Protein AF-A0A8X6L605-F1 (afdb_monomer_lite)

Structure (mmCIF, N/CA/C/O backbone):
data_AF-A0A8X6L605-F1
#
_entry.id   AF-A0A8X6L605-F1
#
loop_
_atom_site.group_PDB
_atom_site.id
_atom_site.type_symbol
_atom_site.label_atom_id
_atom_site.label_alt_id
_atom_site.label_comp_id
_atom_site.label_asym_id
_atom_site.label_entity_id
_atom_site.label_seq_id
_atom_site.pdbx_PDB_ins_code
_atom_site.Cartn_x
_atom_site.Cartn_y
_atom_site.Cartn_z
_atom_site.occupancy
_atom_site.B_iso_or_equiv
_atom_site.auth_seq_id
_atom_site.auth_comp_id
_atom_site.auth_asym_id
_atom_site.auth_atom_id
_atom_site.pdbx_PDB_model_num
ATOM 1 N N . MET A 1 1 ? -14.266 16.744 6.806 1.00 29.19 1 MET A N 1
ATOM 2 C CA . MET A 1 1 ? -15.415 15.967 6.290 1.00 29.19 1 MET A CA 1
ATOM 3 C C . MET A 1 1 ? -15.803 14.977 7.377 1.00 29.19 1 MET A C 1
ATOM 5 O O . MET A 1 1 ? -14.908 14.292 7.856 1.00 29.19 1 MET A O 1
ATOM 9 N N . ASN A 1 2 ? -17.052 14.974 7.851 1.00 24.81 2 ASN A N 1
ATOM 10 C CA . ASN A 1 2 ? -17.429 14.139 8.999 1.00 24.81 2 ASN A CA 1
ATOM 11 C C . ASN A 1 2 ? -17.416 12.647 8.628 1.00 24.81 2 ASN A C 1
ATOM 13 O O . ASN A 1 2 ? -17.764 12.264 7.510 1.00 24.81 2 ASN A O 1
ATOM 17 N N . PHE A 1 3 ? -16.976 11.822 9.579 1.00 38.88 3 PHE A N 1
ATOM 18 C CA . PHE A 1 3 ? -16.634 10.408 9.392 1.00 38.88 3 PHE A CA 1
ATOM 19 C C . PHE A 1 3 ? -17.825 9.559 8.914 1.00 38.88 3 PHE A C 1
ATOM 21 O O . PHE A 1 3 ? -17.676 8.723 8.027 1.00 38.88 3 PHE A O 1
ATOM 28 N N . GLU A 1 4 ? -19.032 9.846 9.407 1.00 29.34 4 GLU A N 1
ATOM 29 C CA . GLU A 1 4 ? -20.274 9.204 8.948 1.00 29.34 4 GLU A CA 1
ATOM 30 C C . GLU A 1 4 ? -20.638 9.559 7.500 1.00 29.34 4 GLU A C 1
ATOM 32 O O . GLU A 1 4 ? -21.175 8.730 6.767 1.00 29.34 4 GLU A O 1
ATOM 37 N N . THR A 1 5 ? -20.299 10.769 7.050 1.00 30.30 5 THR A N 1
ATOM 38 C CA . THR A 1 5 ? -20.547 11.214 5.675 1.00 30.30 5 THR A CA 1
ATOM 39 C C . THR A 1 5 ? -19.580 10.534 4.699 1.00 30.30 5 THR A C 1
ATOM 41 O O . THR A 1 5 ? -19.998 10.135 3.619 1.00 30.30 5 THR A O 1
ATOM 44 N N . PHE A 1 6 ? -18.317 10.303 5.086 1.00 40.66 6 PHE A N 1
ATOM 45 C CA . PHE A 1 6 ? -17.388 9.46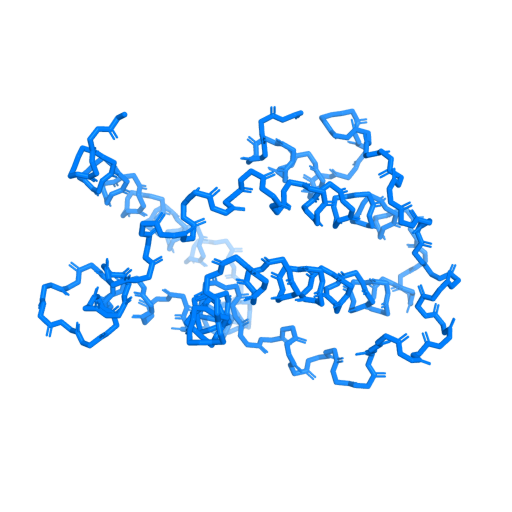7 4.306 1.00 40.66 6 PHE A CA 1
ATOM 46 C C . PHE A 1 6 ? -17.835 7.995 4.267 1.00 40.66 6 PHE A C 1
ATOM 48 O O . PHE A 1 6 ? -17.712 7.357 3.225 1.00 40.66 6 PHE A O 1
ATOM 55 N N . TYR A 1 7 ? -18.394 7.482 5.369 1.00 44.72 7 TYR A N 1
ATOM 56 C CA . TYR A 1 7 ? -18.869 6.103 5.524 1.00 44.72 7 TYR A CA 1
ATOM 57 C C . TYR A 1 7 ? -20.103 5.785 4.654 1.00 44.72 7 TYR A C 1
ATOM 59 O O . TYR A 1 7 ? -20.109 4.796 3.923 1.00 44.72 7 TYR A O 1
ATOM 67 N N . LEU A 1 8 ? -21.127 6.648 4.666 1.00 40.66 8 LEU A N 1
ATOM 68 C CA . LEU A 1 8 ? -22.349 6.466 3.866 1.00 40.66 8 LEU A CA 1
ATOM 69 C C . LEU A 1 8 ? -22.122 6.698 2.366 1.00 40.66 8 LEU A C 1
ATOM 71 O O . LEU A 1 8 ? -22.690 5.981 1.542 1.00 40.66 8 LEU A O 1
ATOM 75 N N . ILE A 1 9 ? -21.277 7.671 2.008 1.00 45.94 9 ILE A N 1
ATOM 76 C CA . ILE A 1 9 ? -20.942 7.956 0.608 1.00 45.94 9 ILE A CA 1
ATOM 77 C C . ILE A 1 9 ? -20.100 6.811 0.027 1.00 45.94 9 ILE A C 1
ATOM 79 O O . ILE A 1 9 ? -20.456 6.288 -1.026 1.00 45.94 9 ILE A O 1
ATOM 83 N N . ASN A 1 10 ? -19.048 6.351 0.720 1.00 56.06 10 ASN A N 1
ATOM 84 C CA . ASN A 1 10 ? -18.226 5.242 0.221 1.00 56.06 10 ASN A CA 1
ATOM 85 C C . ASN A 1 10 ? -19.003 3.935 0.093 1.00 56.06 10 ASN A C 1
ATOM 87 O O . ASN A 1 10 ? -18.809 3.230 -0.888 1.00 56.06 10 ASN A O 1
ATOM 91 N N . HIS A 1 11 ? -19.899 3.608 1.029 1.00 64.56 11 HIS A N 1
ATOM 92 C CA . HIS A 1 11 ? -20.609 2.328 0.989 1.00 64.56 11 HIS A CA 1
ATOM 93 C C . HIS A 1 11 ? -21.423 2.142 -0.300 1.00 64.56 11 HIS A C 1
ATOM 95 O O . HIS A 1 11 ? -21.372 1.084 -0.924 1.00 64.56 11 HIS A O 1
ATOM 101 N N . ARG A 1 12 ? -22.138 3.184 -0.745 1.00 69.31 12 ARG A N 1
ATOM 102 C CA . ARG A 1 12 ? -22.912 3.118 -1.989 1.00 69.31 12 ARG A CA 1
ATOM 103 C C . ARG A 1 12 ? -22.005 2.959 -3.214 1.00 69.31 12 ARG A C 1
ATOM 105 O O . ARG A 1 12 ? -22.256 2.075 -4.026 1.00 69.31 12 ARG A O 1
ATOM 112 N N . TYR A 1 13 ? -20.952 3.769 -3.326 1.00 74.50 13 TYR A N 1
ATOM 113 C CA . TYR A 1 13 ? -20.028 3.695 -4.463 1.00 74.50 13 TYR A CA 1
ATOM 114 C C . TYR A 1 13 ? -19.254 2.372 -4.512 1.00 74.50 13 TYR A C 1
ATOM 116 O O . TYR A 1 13 ? -19.072 1.819 -5.592 1.00 74.50 13 TYR A O 1
ATOM 124 N N . ILE A 1 14 ? -18.839 1.839 -3.359 1.00 71.44 14 ILE A N 1
ATOM 125 C CA . ILE A 1 14 ? -18.153 0.545 -3.267 1.00 71.44 14 ILE A CA 1
ATOM 126 C C . ILE A 1 14 ? -19.086 -0.583 -3.714 1.00 71.44 14 ILE A C 1
ATOM 128 O O . ILE A 1 14 ? -18.677 -1.400 -4.533 1.00 71.44 14 ILE A O 1
ATOM 132 N N . ASN A 1 15 ? -20.346 -0.590 -3.267 1.00 74.12 15 ASN A N 1
ATOM 133 C CA . ASN A 1 15 ? -21.319 -1.600 -3.692 1.00 74.12 15 ASN A CA 1
ATOM 134 C C . ASN A 1 15 ? -21.620 -1.523 -5.198 1.00 74.12 15 ASN A C 1
ATOM 136 O O . ASN A 1 15 ? -21.688 -2.552 -5.870 1.00 74.12 15 ASN A O 1
ATOM 140 N N . GLU A 1 16 ? -21.784 -0.316 -5.749 1.00 82.38 16 GLU A N 1
ATOM 141 C CA . GLU A 1 16 ? -21.986 -0.124 -7.192 1.00 82.38 16 GLU A CA 1
ATOM 142 C C . GLU A 1 16 ? -20.762 -0.608 -7.998 1.00 82.38 16 GLU A C 1
ATOM 144 O O . GLU A 1 16 ? -20.911 -1.320 -8.997 1.00 82.38 16 GLU A O 1
ATOM 149 N N . ALA A 1 17 ? -19.545 -0.290 -7.541 1.00 81.75 17 ALA A N 1
ATOM 150 C CA . ALA A 1 17 ? -18.303 -0.746 -8.162 1.00 81.75 17 ALA A CA 1
ATOM 151 C C . ALA A 1 17 ? -18.140 -2.274 -8.085 1.00 81.75 17 ALA A C 1
ATOM 153 O O . ALA A 1 17 ? -17.772 -2.904 -9.078 1.00 81.75 17 ALA A O 1
ATOM 154 N N . GLU A 1 18 ? -18.467 -2.880 -6.943 1.00 79.69 18 GLU A N 1
ATOM 155 C CA . GLU A 1 18 ? -18.421 -4.328 -6.738 1.00 79.69 18 GLU A CA 1
ATOM 156 C C . GLU A 1 18 ? -19.389 -5.055 -7.684 1.00 79.69 18 GLU A C 1
ATOM 158 O O . GLU A 1 18 ? -19.007 -6.022 -8.343 1.00 79.69 18 GLU A O 1
ATOM 163 N N . GLN A 1 19 ? -20.627 -4.568 -7.818 1.00 84.44 19 GLN A N 1
ATOM 164 C CA . GLN A 1 19 ? -21.607 -5.139 -8.748 1.00 84.44 19 GLN A CA 1
ATOM 165 C C . GLN A 1 19 ? -21.153 -5.023 -10.207 1.00 84.44 19 GLN A C 1
ATOM 167 O O . GLN A 1 19 ? -21.281 -5.977 -10.979 1.00 84.44 19 GLN A O 1
ATOM 172 N N . CYS A 1 20 ? -20.601 -3.869 -10.591 1.00 87.94 20 CYS A N 1
ATOM 173 C CA . CYS A 1 20 ? -20.036 -3.665 -11.922 1.00 87.94 20 CYS A CA 1
ATOM 174 C C . CYS A 1 20 ? -18.911 -4.671 -12.203 1.00 87.94 20 CYS A C 1
ATOM 176 O O . CYS A 1 20 ? -18.920 -5.357 -13.229 1.00 87.94 20 CYS A O 1
ATOM 178 N N . PHE A 1 21 ? -17.989 -4.818 -11.252 1.00 86.06 21 PHE A N 1
ATOM 179 C CA . PHE A 1 21 ? -16.873 -5.745 -11.358 1.00 86.06 21 PHE A CA 1
ATOM 180 C C . PHE A 1 21 ? -17.348 -7.202 -11.450 1.00 86.06 21 PHE A C 1
ATOM 182 O O . PHE A 1 21 ? -16.937 -7.914 -12.364 1.00 86.06 21 PHE A O 1
ATOM 189 N N . LYS A 1 22 ? -18.296 -7.631 -10.606 1.00 85.12 22 LYS A N 1
ATOM 190 C CA . LYS A 1 22 ? -18.908 -8.973 -10.682 1.00 85.12 22 LYS A CA 1
ATOM 191 C C . LYS A 1 22 ? -19.558 -9.243 -12.042 1.00 85.12 22 LYS A C 1
ATOM 193 O O . LYS A 1 22 ? -19.390 -10.318 -12.611 1.00 85.12 22 LYS A O 1
ATOM 198 N N . ASN A 1 23 ? -20.259 -8.266 -12.614 1.00 91.56 23 ASN A N 1
ATOM 199 C CA . ASN A 1 23 ? -20.855 -8.419 -13.944 1.00 91.56 23 ASN A CA 1
ATOM 200 C C . ASN A 1 23 ? -19.796 -8.561 -15.047 1.00 91.56 23 ASN A C 1
ATOM 202 O O . ASN A 1 23 ? -19.971 -9.356 -15.974 1.00 91.56 23 ASN A O 1
ATOM 206 N N . PHE A 1 24 ? -18.693 -7.814 -14.953 1.00 91.88 24 PHE A N 1
ATOM 207 C CA . PHE A 1 24 ? -17.573 -7.937 -15.883 1.00 91.88 24 PHE A CA 1
ATOM 208 C C . PHE A 1 24 ? -16.938 -9.332 -15.827 1.00 91.88 24 PHE A C 1
ATOM 210 O O . PHE A 1 24 ? -16.702 -9.936 -16.872 1.00 91.88 24 PHE A O 1
ATOM 217 N N . THR A 1 25 ? -16.700 -9.881 -14.635 1.00 92.06 25 THR A N 1
ATOM 218 C CA . THR A 1 25 ? -16.020 -11.180 -14.480 1.00 92.06 25 THR A CA 1
ATOM 219 C C . THR A 1 25 ? -16.857 -12.334 -15.033 1.00 92.06 25 THR A C 1
ATOM 221 O O . THR A 1 25 ? -16.324 -13.257 -15.654 1.00 92.06 25 THR A O 1
ATOM 224 N N . VAL A 1 26 ? -18.183 -12.262 -14.897 1.00 92.62 26 VAL A N 1
ATOM 225 C CA . VAL A 1 26 ? -19.110 -13.232 -15.499 1.00 92.62 26 VAL A CA 1
ATOM 226 C C . VAL A 1 26 ? -19.064 -13.176 -17.028 1.00 92.62 26 VAL A C 1
ATOM 228 O O . VAL A 1 26 ? -19.056 -14.222 -17.673 1.00 92.62 26 VAL A O 1
ATOM 231 N N . ARG A 1 27 ? -19.015 -11.973 -17.615 1.00 94.69 27 ARG A N 1
ATOM 232 C CA . ARG A 1 27 ? -19.089 -11.779 -19.074 1.00 94.69 27 ARG A CA 1
ATOM 233 C C . ARG A 1 27 ? -17.760 -11.984 -19.796 1.00 94.69 27 ARG A C 1
ATOM 235 O O . ARG A 1 27 ? -17.760 -12.464 -20.924 1.00 94.69 27 ARG A O 1
ATOM 242 N N . CYS A 1 28 ? -16.653 -11.586 -19.175 1.00 95.81 28 CYS A N 1
ATOM 243 C CA . CYS A 1 28 ? -15.390 -11.363 -19.880 1.00 95.81 28 CYS A CA 1
ATOM 244 C C . CYS A 1 28 ? -14.252 -12.296 -19.450 1.00 95.81 28 CYS A C 1
ATOM 246 O O . CYS A 1 28 ? -13.259 -12.383 -20.167 1.00 95.81 28 CYS A O 1
ATOM 248 N N . MET A 1 29 ? -14.352 -12.976 -18.302 1.00 95.56 29 MET A N 1
ATOM 249 C CA . MET A 1 29 ? -13.278 -13.848 -17.807 1.00 95.56 29 MET A CA 1
ATOM 250 C C . MET A 1 29 ? -13.519 -15.328 -18.120 1.00 95.56 29 MET A C 1
ATOM 252 O O . MET A 1 29 ? -14.655 -15.794 -18.229 1.00 95.56 29 MET A O 1
ATOM 256 N N . THR A 1 30 ? -12.434 -16.096 -18.217 1.00 96.19 30 THR A N 1
ATOM 257 C CA . THR A 1 30 ? -12.484 -17.566 -18.288 1.00 96.19 30 THR A CA 1
ATOM 258 C C . THR A 1 30 ? -12.757 -18.182 -16.906 1.00 96.19 30 THR A C 1
ATOM 260 O O . THR A 1 30 ? -12.590 -17.503 -15.889 1.00 96.19 30 THR A O 1
ATOM 263 N N . PRO A 1 31 ? -13.147 -19.472 -16.816 1.00 94.00 31 PRO A N 1
ATOM 264 C CA . PRO A 1 31 ? -13.315 -20.145 -15.526 1.00 94.00 31 PRO A CA 1
ATOM 265 C C . PRO A 1 31 ? -12.072 -20.061 -14.628 1.00 94.00 31 PRO A C 1
ATOM 267 O O . PRO A 1 31 ? -12.195 -19.675 -13.471 1.00 94.00 31 PRO A O 1
ATOM 270 N N . LEU A 1 32 ? -10.879 -20.309 -15.184 1.00 93.94 32 LEU A N 1
ATOM 271 C CA . LEU A 1 32 ? -9.616 -20.228 -14.443 1.00 93.94 32 LEU A CA 1
ATOM 272 C C . LEU A 1 32 ? -9.315 -18.803 -13.954 1.00 93.94 32 LEU A C 1
ATOM 274 O O . LEU A 1 32 ? -8.860 -18.611 -12.833 1.00 93.94 32 LEU A O 1
ATOM 278 N N . GLN A 1 33 ? -9.580 -17.787 -14.780 1.00 91.62 33 GLN A N 1
ATOM 279 C CA . GLN A 1 33 ? -9.396 -16.390 -14.377 1.00 91.62 33 GLN A CA 1
ATOM 280 C C . GLN A 1 33 ? -10.346 -15.994 -13.244 1.00 91.62 33 GLN A C 1
ATOM 282 O O . GLN A 1 33 ? -9.938 -15.259 -12.351 1.00 91.62 33 GLN A O 1
ATOM 287 N N . ARG A 1 34 ? -11.590 -16.493 -13.253 1.00 91.25 34 ARG A N 1
ATOM 288 C CA . ARG A 1 34 ? -12.543 -16.270 -12.156 1.00 91.25 34 ARG A CA 1
ATOM 289 C C . ARG A 1 34 ? -12.113 -16.958 -10.866 1.00 91.25 34 ARG A C 1
ATOM 291 O O . ARG A 1 34 ? -12.259 -16.363 -9.808 1.00 91.25 34 ARG A O 1
ATOM 298 N N . GLU A 1 35 ? -11.578 -18.171 -10.953 1.00 90.19 35 GLU A N 1
ATOM 299 C CA . GLU A 1 35 ? -11.047 -18.889 -9.792 1.00 90.19 35 GLU A CA 1
ATOM 300 C C . GLU A 1 35 ? -9.844 -18.155 -9.189 1.00 90.19 35 GLU A C 1
ATOM 302 O O . GLU A 1 35 ? -9.825 -17.875 -7.991 1.00 90.19 35 GLU A O 1
ATOM 307 N N . LEU A 1 36 ? -8.891 -17.741 -10.033 1.00 87.69 36 LEU A N 1
ATOM 308 C CA . LEU A 1 36 ? -7.755 -16.931 -9.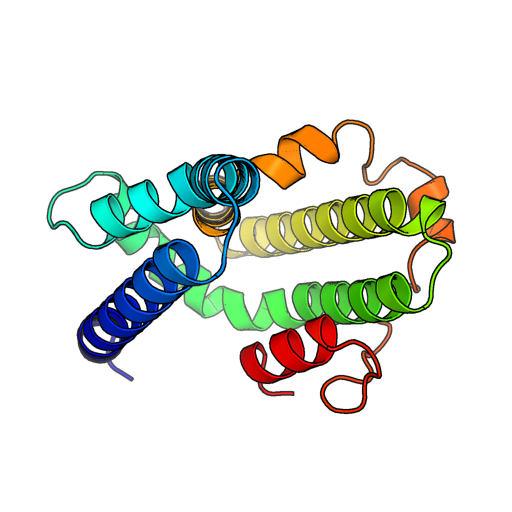599 1.00 87.69 36 LEU A CA 1
ATOM 309 C C . LEU A 1 36 ? -8.214 -15.607 -8.978 1.00 87.69 36 LEU A C 1
ATOM 311 O O . LEU A 1 36 ? -7.678 -15.196 -7.951 1.00 87.69 36 LEU A O 1
ATOM 315 N N . LEU A 1 37 ? -9.205 -14.949 -9.584 1.00 86.31 37 LEU A N 1
ATOM 316 C CA . LEU A 1 37 ? -9.765 -13.714 -9.053 1.00 86.31 37 LEU A CA 1
ATOM 317 C C . LEU A 1 37 ? -10.416 -13.926 -7.681 1.00 86.31 37 LEU A C 1
ATOM 319 O O . LEU A 1 37 ? -10.145 -13.148 -6.774 1.00 86.31 37 LEU A O 1
ATOM 323 N N . GLY A 1 38 ? -11.229 -14.973 -7.522 1.00 84.75 38 GLY A N 1
ATOM 324 C CA . GLY A 1 38 ? -11.863 -15.306 -6.245 1.00 84.75 38 GLY A CA 1
ATOM 325 C C . GLY A 1 38 ? -10.835 -15.579 -5.149 1.00 84.75 38 GLY A C 1
ATOM 326 O O . GLY A 1 38 ? -10.964 -15.073 -4.040 1.00 84.75 38 GLY A O 1
ATOM 327 N N . PHE A 1 39 ? -9.754 -16.292 -5.479 1.00 83.81 39 PHE A N 1
ATOM 328 C CA . PHE A 1 39 ? -8.650 -16.517 -4.546 1.00 83.81 39 PHE A CA 1
ATOM 329 C C . PHE A 1 39 ? -7.985 -15.207 -4.095 1.00 83.81 39 PHE A C 1
ATOM 331 O O . PHE A 1 39 ? -7.672 -15.039 -2.916 1.00 83.81 39 PHE A O 1
ATOM 338 N N . VAL A 1 40 ? -7.765 -14.254 -5.010 1.00 81.69 40 VAL A N 1
ATOM 339 C CA . VAL A 1 40 ? -7.157 -12.972 -4.622 1.00 81.69 40 VAL A CA 1
ATOM 340 C C . VAL A 1 40 ? -8.141 -12.038 -3.909 1.00 81.69 40 VAL A C 1
ATOM 342 O O . VAL A 1 40 ? -7.683 -11.254 -3.081 1.00 81.69 40 VAL A O 1
ATOM 345 N N . SER A 1 41 ? -9.453 -12.127 -4.167 1.00 80.81 41 SER A N 1
ATOM 346 C CA . SER A 1 41 ? -10.473 -11.241 -3.578 1.00 80.81 41 SER A CA 1
ATOM 347 C C . SER A 1 41 ? -11.088 -11.740 -2.270 1.00 80.81 41 SER A C 1
ATOM 349 O O . SER A 1 41 ? -11.681 -10.930 -1.560 1.00 80.81 41 SER A O 1
ATOM 351 N N . GLU A 1 42 ? -10.928 -13.018 -1.905 1.00 82.25 42 GLU A N 1
ATOM 352 C CA . GLU A 1 42 ? -11.565 -13.624 -0.720 1.00 82.25 42 GLU A CA 1
ATOM 353 C C . GLU A 1 42 ? -11.334 -12.802 0.561 1.00 82.25 42 GLU A C 1
ATOM 355 O O . GLU A 1 42 ? -12.264 -12.509 1.319 1.00 82.25 42 GLU A O 1
ATOM 360 N N . GLY A 1 43 ? -10.088 -12.374 0.786 1.00 79.19 43 GLY A N 1
ATOM 361 C CA . GLY A 1 43 ? -9.734 -11.537 1.932 1.00 79.19 43 GLY A CA 1
ATOM 362 C C . GLY A 1 43 ? -10.428 -10.173 1.909 1.00 79.19 43 GLY A C 1
ATOM 363 O O . GLY A 1 43 ? -10.892 -9.704 2.951 1.00 79.19 43 GLY A O 1
ATOM 364 N N . SER A 1 44 ? -10.537 -9.560 0.729 1.00 77.69 44 SER A N 1
ATOM 365 C CA . SER A 1 44 ? -11.119 -8.227 0.542 1.00 77.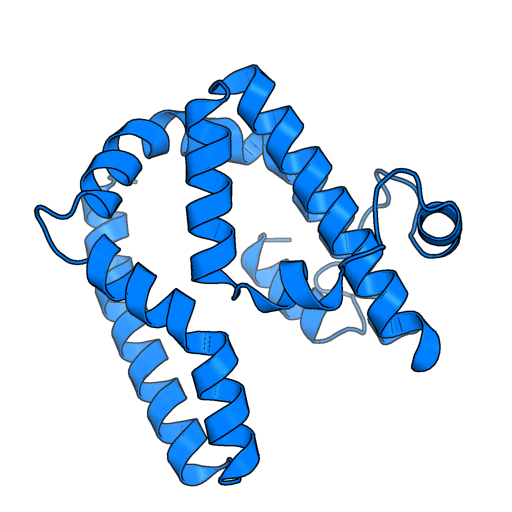69 44 SER A CA 1
ATOM 366 C C . SER A 1 44 ? -12.625 -8.257 0.762 1.00 77.69 44 SER A C 1
ATOM 368 O O . SER A 1 44 ? -13.165 -7.380 1.433 1.00 77.69 44 SER A O 1
ATOM 370 N N . GLU A 1 45 ? -13.297 -9.293 0.261 1.00 79.06 45 GLU A N 1
ATOM 371 C CA . GLU A 1 45 ? -14.733 -9.506 0.452 1.00 79.06 45 GLU A CA 1
ATOM 372 C C . GLU A 1 45 ? -15.068 -9.728 1.929 1.00 79.06 45 GLU A C 1
ATOM 374 O O . GLU A 1 45 ? -15.983 -9.098 2.469 1.00 79.06 45 GLU A O 1
ATOM 379 N N . LYS A 1 46 ? -14.284 -10.565 2.621 1.00 81.19 46 LYS A N 1
ATOM 380 C CA . LYS A 1 46 ? -14.444 -10.779 4.062 1.00 81.19 46 LYS A CA 1
ATOM 381 C C . LYS A 1 46 ? -14.220 -9.491 4.855 1.00 81.19 46 LYS A C 1
ATOM 383 O O . LYS A 1 46 ? -15.020 -9.175 5.736 1.00 81.19 46 LYS A O 1
ATOM 388 N N . LEU A 1 47 ? -13.171 -8.733 4.524 1.00 78.69 47 LEU A N 1
ATOM 389 C CA . LEU A 1 47 ? -12.885 -7.452 5.167 1.00 78.69 47 LEU A CA 1
ATOM 390 C C . LEU A 1 47 ? -14.032 -6.470 4.994 1.00 78.69 47 LEU A C 1
ATOM 392 O O . LEU A 1 47 ? -14.467 -5.893 5.984 1.00 78.69 47 LEU A O 1
ATOM 396 N N . LEU A 1 48 ? -14.508 -6.277 3.762 1.00 74.94 48 LEU A N 1
ATOM 397 C CA . LEU A 1 48 ? -15.608 -5.362 3.468 1.00 74.94 48 LEU A CA 1
ATOM 398 C C . LEU A 1 48 ? -16.856 -5.742 4.266 1.00 74.94 48 LEU A C 1
ATOM 400 O O . LEU A 1 48 ? -17.437 -4.881 4.923 1.00 74.94 48 LEU A O 1
ATOM 404 N N . ASN A 1 49 ? -17.218 -7.025 4.292 1.00 81.12 49 ASN A N 1
ATOM 405 C CA . ASN A 1 49 ? -18.369 -7.499 5.057 1.00 81.12 49 ASN A CA 1
ATOM 406 C C . ASN A 1 49 ? -18.223 -7.240 6.562 1.00 81.12 49 ASN A C 1
ATOM 408 O O . ASN A 1 49 ? -19.118 -6.658 7.179 1.00 81.12 49 ASN A O 1
ATOM 412 N N . GLU A 1 50 ? -17.101 -7.631 7.168 1.00 83.00 50 GLU A N 1
ATOM 413 C CA . GLU A 1 50 ? -16.878 -7.442 8.606 1.00 83.00 50 GLU A CA 1
ATOM 414 C C . GLU A 1 50 ? -16.766 -5.961 8.979 1.00 83.00 50 GLU A C 1
ATOM 416 O O . GLU A 1 50 ? -17.286 -5.540 10.010 1.00 83.00 50 GLU A O 1
ATOM 421 N N . TYR A 1 51 ? -16.130 -5.154 8.133 1.00 77.12 51 TYR A N 1
ATOM 422 C CA . TYR A 1 51 ? -15.970 -3.717 8.325 1.00 77.12 51 TYR A CA 1
ATOM 423 C C . TYR A 1 51 ? -17.317 -2.985 8.278 1.00 77.12 51 TYR A C 1
ATOM 425 O O . TYR A 1 51 ? -17.601 -2.128 9.126 1.00 77.12 51 TYR A O 1
ATOM 433 N N . CYS A 1 52 ? -18.154 -3.342 7.298 1.00 74.94 52 CYS A N 1
ATOM 434 C CA . CYS A 1 52 ? -19.454 -2.722 7.061 1.00 74.94 52 CYS A CA 1
ATOM 435 C C . CYS A 1 52 ? -20.529 -3.172 8.061 1.00 74.94 52 CYS A C 1
ATOM 437 O O . CYS A 1 52 ? -21.499 -2.441 8.273 1.00 74.94 52 CYS A O 1
ATOM 439 N N . THR A 1 53 ? -20.352 -4.333 8.701 1.00 81.75 53 THR A N 1
ATOM 440 C CA . THR A 1 53 ? -21.311 -4.893 9.662 1.00 81.75 53 THR A CA 1
ATOM 441 C C . THR A 1 53 ? -21.116 -4.288 11.062 1.00 81.75 53 THR A C 1
ATOM 443 O O . THR A 1 53 ? -20.031 -4.395 11.641 1.00 81.75 53 THR A O 1
ATOM 446 N N . PRO A 1 54 ? -22.143 -3.650 11.659 1.00 83.81 54 PRO A N 1
ATOM 447 C CA . PRO A 1 54 ? -22.070 -3.169 13.037 1.00 83.81 54 PRO A CA 1
ATOM 448 C C . PRO A 1 54 ? -21.824 -4.305 14.041 1.00 83.81 54 PRO A C 1
ATOM 450 O O . PRO A 1 54 ? -22.402 -5.379 13.920 1.00 83.81 54 PRO A O 1
ATOM 453 N N . GLY A 1 55 ? -21.005 -4.046 15.066 1.00 85.69 55 GLY A N 1
ATOM 454 C CA . GLY A 1 55 ? -20.782 -4.980 16.179 1.00 85.69 55 GLY A CA 1
ATOM 455 C C . GLY A 1 55 ? -19.689 -6.034 15.968 1.00 85.69 55 GLY A C 1
ATOM 456 O O . GLY A 1 55 ? -19.471 -6.839 16.865 1.00 85.69 55 GLY A O 1
ATOM 457 N N . THR A 1 56 ? -18.980 -6.032 14.837 1.00 88.56 56 THR A N 1
ATOM 458 C CA . THR A 1 56 ? -17.835 -6.932 14.627 1.00 88.56 56 THR A CA 1
ATOM 459 C C . THR A 1 56 ? -16.581 -6.450 15.365 1.00 88.56 56 THR A C 1
ATOM 461 O O . THR A 1 56 ? -16.340 -5.245 15.504 1.00 88.56 56 THR A O 1
ATOM 464 N N . ASP A 1 57 ? -15.725 -7.391 15.774 1.00 89.12 57 ASP A N 1
ATOM 465 C CA . ASP A 1 57 ? -14.426 -7.085 16.394 1.00 89.12 57 ASP A CA 1
ATOM 466 C C . ASP A 1 57 ? -13.512 -6.290 15.456 1.00 89.12 57 ASP A C 1
ATOM 468 O O . ASP A 1 57 ? -12.781 -5.393 15.888 1.00 89.12 57 ASP A O 1
ATOM 472 N N . LEU A 1 58 ? -13.570 -6.585 14.152 1.00 85.00 58 LEU A N 1
ATOM 473 C CA . LEU A 1 58 ? -12.825 -5.852 13.133 1.00 85.00 58 LEU A CA 1
ATOM 474 C C . LEU A 1 58 ? -13.249 -4.378 13.106 1.00 85.00 58 LEU A C 1
ATOM 476 O O . LEU A 1 58 ? -12.391 -3.493 13.130 1.00 85.00 58 LEU A O 1
ATOM 480 N N . ARG A 1 59 ? -14.558 -4.098 13.103 1.00 83.94 59 ARG A N 1
ATOM 481 C CA . ARG A 1 59 ? -15.082 -2.729 13.135 1.00 83.94 59 ARG A CA 1
ATOM 482 C C . ARG A 1 59 ? -14.700 -2.014 14.428 1.00 83.94 59 ARG A C 1
ATOM 484 O O . ARG A 1 59 ? -14.311 -0.848 14.382 1.00 83.94 59 ARG A O 1
ATOM 491 N N . ALA A 1 60 ? -14.783 -2.691 15.571 1.00 88.38 60 ALA A N 1
ATOM 492 C CA . ALA A 1 60 ? -14.394 -2.115 16.856 1.00 88.38 60 ALA A CA 1
ATOM 493 C C . ALA A 1 60 ? -12.900 -1.739 16.884 1.00 88.38 60 ALA A C 1
ATOM 495 O O . ALA A 1 60 ? -12.548 -0.611 17.240 1.00 88.38 60 ALA A O 1
ATOM 496 N N . ASN A 1 61 ? -12.022 -2.639 16.430 1.00 86.31 61 ASN A N 1
ATOM 497 C CA . ASN A 1 61 ? -10.589 -2.363 16.307 1.00 86.31 61 ASN A CA 1
ATOM 498 C C . ASN A 1 61 ? -10.293 -1.259 15.286 1.00 86.31 61 ASN A C 1
ATOM 500 O O . ASN A 1 61 ? -9.434 -0.411 15.536 1.00 86.31 61 ASN A O 1
ATOM 504 N N . TYR A 1 62 ? -11.041 -1.208 14.182 1.00 83.69 62 TYR A N 1
ATOM 505 C CA . TYR A 1 62 ? -10.951 -0.107 13.231 1.00 83.69 62 TYR A CA 1
ATOM 506 C C . TYR A 1 62 ? -11.239 1.235 13.887 1.00 83.69 62 TYR A C 1
ATOM 508 O O . TYR A 1 62 ? -10.395 2.124 13.835 1.00 83.69 62 TYR A O 1
ATOM 516 N N . LEU A 1 63 ? -12.389 1.378 14.548 1.00 86.69 63 LEU A N 1
ATOM 517 C CA . LEU A 1 63 ? -12.777 2.633 15.195 1.00 86.69 63 LEU A CA 1
ATOM 518 C C . LEU A 1 63 ? -11.771 3.062 16.273 1.00 86.69 63 LEU A C 1
ATOM 520 O O . LEU A 1 63 ? -11.523 4.254 16.437 1.00 86.69 63 LEU A O 1
ATOM 524 N N . LYS A 1 64 ? -11.143 2.100 16.956 1.00 90.00 64 LYS A N 1
ATOM 525 C CA . LYS A 1 64 ? -10.086 2.353 17.941 1.00 90.00 64 LYS A CA 1
ATOM 526 C C . LYS A 1 64 ? -8.813 2.940 17.320 1.00 90.00 64 LYS A C 1
ATOM 528 O O . LYS A 1 64 ? -8.225 3.851 17.898 1.00 90.00 64 LYS A O 1
ATOM 533 N N . HIS A 1 65 ? -8.361 2.419 16.180 1.00 88.75 65 HIS A N 1
ATOM 534 C CA . HIS A 1 65 ? -7.075 2.802 15.578 1.00 88.75 65 HIS A CA 1
ATOM 535 C C . HIS A 1 65 ? -7.189 3.879 14.488 1.00 88.75 65 HIS A C 1
ATOM 537 O O . HIS A 1 65 ? -6.212 4.586 14.228 1.00 88.75 65 HIS A O 1
ATOM 543 N N . ALA A 1 66 ? -8.368 4.039 13.882 1.00 84.94 66 ALA A N 1
ATOM 544 C CA . ALA A 1 66 ? -8.612 4.959 12.775 1.00 84.94 66 ALA A CA 1
ATOM 545 C C . ALA A 1 66 ? -8.222 6.418 13.069 1.00 84.94 66 ALA A C 1
ATOM 547 O O . ALA A 1 66 ? -7.597 7.009 12.191 1.00 84.94 66 ALA A O 1
ATOM 548 N N . PRO A 1 67 ? -8.494 7.014 14.252 1.00 87.88 67 PRO A N 1
ATOM 549 C CA . PRO A 1 67 ? -8.116 8.404 14.512 1.00 87.88 67 PRO A CA 1
ATOM 550 C C . PRO A 1 67 ? -6.611 8.649 14.338 1.00 87.88 67 PRO A C 1
ATOM 552 O O . PRO A 1 67 ? -6.210 9.511 13.562 1.00 87.88 67 PRO A O 1
ATOM 555 N N . CYS A 1 68 ? -5.767 7.823 14.967 1.00 89.50 68 CYS A N 1
ATOM 556 C CA . CYS A 1 68 ? -4.316 7.980 14.855 1.00 89.50 68 CYS A CA 1
ATOM 557 C C . CYS A 1 68 ? -3.799 7.644 13.452 1.00 89.50 68 CYS A C 1
ATOM 559 O O . CYS A 1 68 ? -2.934 8.346 12.932 1.00 89.50 68 CYS A O 1
ATOM 561 N N . LEU A 1 69 ? -4.322 6.583 12.827 1.00 84.88 69 LEU A N 1
ATOM 562 C CA . LEU A 1 69 ? -3.905 6.181 11.481 1.00 84.88 69 LEU A CA 1
ATOM 563 C C . LEU A 1 69 ? -4.260 7.242 10.431 1.00 84.88 69 LEU A C 1
ATOM 565 O O . LEU A 1 69 ? -3.442 7.517 9.556 1.00 84.88 69 LEU A O 1
ATOM 569 N N . ASN A 1 70 ? -5.422 7.888 10.553 1.00 83.56 70 ASN A N 1
ATOM 570 C CA . ASN A 1 70 ? -5.810 9.003 9.689 1.00 83.56 70 ASN A CA 1
ATOM 571 C C . ASN A 1 70 ? -4.868 10.197 9.868 1.00 83.56 70 ASN A C 1
ATOM 573 O O . ASN A 1 70 ? -4.410 10.769 8.881 1.00 83.56 70 ASN A O 1
ATOM 577 N N . ASP A 1 71 ? -4.492 10.521 11.105 1.00 82.44 71 ASP A N 1
ATOM 578 C CA . ASP A 1 71 ? -3.507 11.572 11.367 1.00 82.44 71 ASP A CA 1
ATOM 579 C C . ASP A 1 71 ? -2.106 11.187 10.870 1.00 82.44 71 ASP A C 1
ATOM 581 O O . ASP A 1 71 ? -1.292 12.047 10.525 1.00 82.44 71 ASP A O 1
ATOM 585 N N . ALA A 1 72 ? -1.767 9.896 10.873 1.00 81.25 72 ALA A N 1
ATOM 586 C CA . ALA A 1 72 ? -0.504 9.364 10.366 1.00 81.25 72 ALA A CA 1
ATOM 587 C C . ALA A 1 72 ? -0.461 9.269 8.835 1.00 81.25 72 ALA A C 1
ATOM 589 O O . ALA A 1 72 ? 0.624 9.107 8.280 1.00 81.25 72 ALA A O 1
ATOM 590 N N . HIS A 1 73 ? -1.598 9.401 8.148 1.00 74.81 73 HIS A N 1
ATOM 591 C CA . HIS A 1 73 ? -1.697 9.229 6.700 1.00 74.81 73 HIS A CA 1
ATOM 592 C C . HIS A 1 73 ? -0.755 10.167 5.933 1.00 74.81 73 HIS A C 1
ATOM 594 O O . HIS A 1 73 ? -0.063 9.741 5.010 1.00 74.81 73 HIS A O 1
ATOM 600 N N . SER A 1 74 ? -0.642 11.429 6.360 1.00 76.44 74 SER A N 1
ATOM 601 C CA . SER A 1 74 ? 0.290 12.391 5.755 1.00 76.44 74 SER A CA 1
ATOM 602 C C . SER A 1 74 ? 1.758 11.967 5.881 1.00 76.44 74 SER A C 1
ATOM 604 O O . SER A 1 74 ? 2.545 12.252 4.984 1.00 76.44 74 SER A O 1
ATOM 606 N N . LEU A 1 75 ? 2.119 11.232 6.938 1.00 75.25 75 LEU A N 1
ATOM 607 C CA . LEU A 1 75 ? 3.474 10.715 7.156 1.00 75.25 75 LEU A CA 1
ATOM 608 C C . LEU A 1 75 ? 3.781 9.479 6.305 1.00 75.25 75 LEU A C 1
ATOM 610 O O . LEU A 1 75 ? 4.942 9.133 6.114 1.00 75.25 75 LEU A O 1
ATOM 614 N N . GLN A 1 76 ? 2.755 8.800 5.792 1.00 81.94 76 GLN A N 1
ATOM 615 C CA . GLN A 1 76 ? 2.932 7.677 4.872 1.00 81.94 76 GLN A CA 1
ATOM 616 C C . GLN A 1 76 ? 3.094 8.126 3.417 1.00 81.94 76 GLN A C 1
ATOM 618 O O . GLN A 1 76 ? 3.403 7.295 2.561 1.00 81.94 76 GLN A O 1
ATOM 623 N N . LYS A 1 77 ? 2.917 9.423 3.122 1.00 85.50 77 LYS A N 1
ATOM 624 C CA . LYS A 1 77 ? 3.027 9.966 1.763 1.00 85.50 77 LYS A CA 1
ATOM 625 C C . LYS A 1 77 ? 4.375 9.635 1.123 1.00 85.50 77 LYS A C 1
ATOM 627 O O . LYS A 1 77 ? 4.404 9.242 -0.041 1.00 85.50 77 LYS A O 1
ATOM 632 N N . ASP A 1 78 ? 5.461 9.710 1.886 1.00 87.88 78 ASP A N 1
ATOM 633 C CA . ASP A 1 78 ? 6.800 9.384 1.387 1.00 87.88 78 ASP A CA 1
ATOM 634 C C . ASP A 1 78 ? 6.923 7.891 1.050 1.00 87.88 78 ASP A C 1
ATOM 636 O O . ASP A 1 78 ? 7.463 7.537 0.005 1.00 87.88 78 ASP A O 1
ATOM 640 N N . CYS A 1 79 ? 6.331 7.012 1.868 1.00 90.19 79 CYS A N 1
ATOM 641 C CA . CYS A 1 79 ? 6.285 5.574 1.594 1.00 90.19 79 CYS A CA 1
ATOM 642 C C . CYS A 1 79 ? 5.505 5.259 0.306 1.00 90.19 79 CYS A C 1
ATOM 644 O O . CYS A 1 79 ? 5.906 4.393 -0.468 1.00 90.19 79 CYS A O 1
ATOM 646 N N . LEU A 1 80 ? 4.382 5.947 0.077 1.00 88.31 80 LEU A N 1
ATOM 647 C CA . LEU A 1 80 ? 3.549 5.765 -1.117 1.00 88.31 80 LEU A CA 1
ATOM 648 C C . LEU A 1 80 ? 4.209 6.341 -2.374 1.00 88.31 80 LEU A C 1
ATOM 650 O O . LEU A 1 80 ? 4.148 5.719 -3.431 1.00 88.31 80 LEU A O 1
ATOM 654 N N . THR A 1 81 ? 4.879 7.486 -2.246 1.00 89.25 81 THR A N 1
ATOM 655 C CA . THR A 1 81 ? 5.673 8.108 -3.320 1.00 89.25 81 THR A CA 1
ATOM 656 C C . THR A 1 81 ? 6.790 7.168 -3.767 1.00 89.25 81 THR A C 1
ATOM 658 O O . THR A 1 81 ? 6.973 6.915 -4.956 1.00 89.25 81 THR A O 1
ATOM 661 N N . ASP A 1 82 ? 7.493 6.581 -2.803 1.00 89.88 82 ASP A N 1
ATOM 662 C CA . ASP A 1 82 ? 8.572 5.636 -3.054 1.00 89.88 82 ASP A CA 1
ATOM 663 C C . ASP A 1 82 ? 8.079 4.313 -3.677 1.00 89.88 82 ASP A C 1
ATOM 665 O O . ASP A 1 82 ? 8.728 3.757 -4.570 1.00 89.88 82 ASP A O 1
ATOM 669 N N . LEU A 1 83 ? 6.899 3.835 -3.264 1.00 89.25 83 LEU A N 1
ATOM 670 C CA . LEU A 1 83 ? 6.230 2.695 -3.895 1.00 89.25 83 LEU A CA 1
ATOM 671 C C . LEU A 1 83 ? 5.833 3.006 -5.345 1.00 89.25 83 LEU A C 1
ATOM 673 O O . LEU A 1 83 ? 6.026 2.172 -6.229 1.00 89.25 83 LEU A O 1
ATOM 677 N N . GLN A 1 84 ? 5.301 4.200 -5.604 1.00 88.75 84 GLN A N 1
ATOM 678 C CA . GLN A 1 84 ? 4.923 4.634 -6.947 1.00 88.75 84 GLN A CA 1
ATOM 679 C C . GLN A 1 84 ? 6.144 4.683 -7.873 1.00 88.75 84 GLN A C 1
ATOM 681 O O . GLN A 1 84 ? 6.105 4.102 -8.957 1.00 88.75 84 GLN A O 1
ATOM 686 N N . ALA A 1 85 ? 7.255 5.273 -7.420 1.00 90.06 85 ALA A N 1
ATOM 687 C CA . ALA A 1 85 ? 8.504 5.302 -8.180 1.00 90.06 85 ALA A CA 1
ATOM 688 C C . ALA A 1 85 ? 9.023 3.886 -8.491 1.00 90.06 85 ALA A C 1
ATOM 690 O O . ALA A 1 85 ? 9.450 3.609 -9.613 1.00 90.06 85 ALA A O 1
ATOM 691 N N . ALA A 1 86 ? 8.932 2.955 -7.533 1.00 88.25 86 ALA A N 1
ATOM 692 C CA . ALA A 1 86 ? 9.250 1.552 -7.785 1.00 88.25 86 ALA A CA 1
ATOM 693 C C . ALA A 1 86 ? 8.345 0.949 -8.875 1.00 88.25 86 ALA A C 1
ATOM 695 O O . ALA A 1 86 ? 8.850 0.334 -9.816 1.00 88.25 86 ALA A O 1
ATOM 696 N N . MET A 1 87 ? 7.027 1.164 -8.806 1.00 86.81 87 MET A N 1
ATOM 697 C CA . MET A 1 87 ? 6.066 0.608 -9.770 1.00 86.81 87 MET A CA 1
ATOM 698 C C . MET A 1 87 ? 6.272 1.093 -11.207 1.00 86.81 87 MET A C 1
ATOM 700 O O . MET A 1 87 ? 6.063 0.321 -12.145 1.00 86.81 87 MET A O 1
ATOM 704 N N . GLU A 1 88 ? 6.719 2.332 -11.403 1.00 89.06 88 GLU A N 1
ATOM 705 C CA . GLU A 1 88 ? 7.018 2.875 -12.735 1.00 89.06 88 GLU A CA 1
ATOM 706 C C . GLU A 1 88 ? 8.147 2.124 -13.439 1.00 89.06 88 GLU A C 1
ATOM 708 O O . GLU A 1 88 ? 8.118 1.942 -14.657 1.00 89.06 88 GLU A O 1
ATOM 713 N N . THR A 1 89 ? 9.115 1.627 -12.671 1.00 85.62 89 THR A N 1
ATOM 714 C CA . THR A 1 89 ? 10.227 0.850 -13.229 1.00 85.62 89 THR A CA 1
ATOM 715 C C . THR A 1 89 ? 9.850 -0.593 -13.544 1.00 85.62 89 THR A C 1
ATOM 717 O O . THR A 1 89 ? 10.455 -1.204 -14.422 1.00 85.62 89 THR A O 1
ATOM 720 N N . ILE A 1 90 ? 8.816 -1.148 -12.901 1.00 86.44 90 ILE A N 1
ATOM 721 C CA . ILE A 1 90 ? 8.386 -2.537 -13.135 1.00 86.44 90 ILE A CA 1
ATOM 722 C C . ILE A 1 90 ? 7.882 -2.712 -14.571 1.00 86.44 90 ILE A C 1
ATOM 724 O O . ILE A 1 90 ? 8.205 -3.702 -15.229 1.00 86.44 90 ILE A O 1
ATOM 728 N N . SER A 1 91 ? 7.105 -1.754 -15.084 1.00 78.50 91 SER A N 1
ATOM 729 C CA . SER A 1 91 ? 6.519 -1.847 -16.428 1.00 78.50 91 SER A CA 1
ATOM 730 C C . SER A 1 91 ? 7.555 -1.820 -17.548 1.00 78.50 91 SER A C 1
ATOM 732 O O . SER A 1 91 ? 7.370 -2.505 -18.553 1.00 78.50 91 SER A O 1
ATOM 734 N N . SER A 1 92 ? 8.642 -1.066 -17.374 1.00 81.50 92 SER A N 1
ATOM 735 C CA . SER A 1 92 ? 9.720 -0.929 -18.362 1.00 81.50 92 SER A CA 1
ATOM 736 C C . SER A 1 92 ? 10.831 -1.972 -18.205 1.00 81.50 92 SER A C 1
ATOM 738 O O . SER A 1 92 ? 11.730 -2.033 -19.039 1.00 81.50 92 SER A O 1
ATOM 740 N N . SER A 1 93 ? 10.763 -2.818 -17.174 1.00 85.38 93 SER A N 1
ATOM 741 C CA . SER A 1 93 ? 11.780 -3.833 -16.894 1.00 85.38 93 SER A CA 1
ATOM 742 C C . SER A 1 93 ? 11.516 -5.171 -17.578 1.00 85.38 93 SER A C 1
ATOM 744 O O . SER A 1 93 ? 10.366 -5.533 -17.874 1.00 85.38 93 SER A O 1
ATOM 746 N N . ASP A 1 94 ? 12.601 -5.935 -17.754 1.00 89.25 94 ASP A N 1
ATOM 747 C CA . ASP A 1 94 ? 12.574 -7.316 -18.241 1.00 89.25 94 ASP A CA 1
ATOM 748 C C . ASP A 1 94 ? 11.560 -8.145 -17.454 1.00 89.25 94 ASP A C 1
ATOM 750 O O . ASP A 1 94 ? 11.524 -8.093 -16.223 1.00 89.25 94 ASP A O 1
ATOM 754 N N . PHE A 1 95 ? 10.776 -8.969 -18.152 1.00 87.62 95 PHE A N 1
ATOM 755 C CA . PHE A 1 95 ? 9.702 -9.760 -17.546 1.00 87.62 95 PHE A CA 1
ATOM 756 C C . PHE A 1 95 ? 10.166 -10.571 -16.323 1.00 87.62 95 P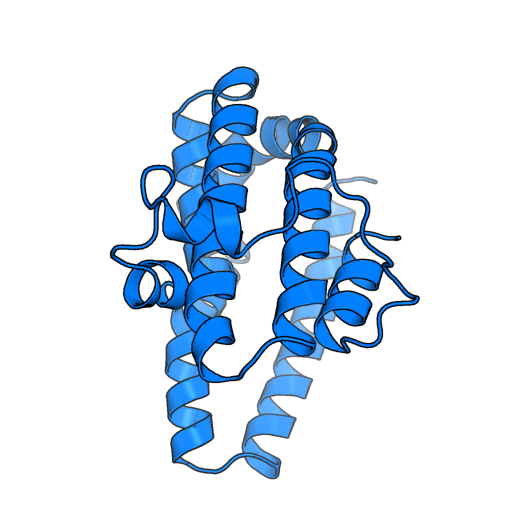HE A C 1
ATOM 758 O O . PHE A 1 95 ? 9.495 -10.576 -15.294 1.00 87.62 95 PHE A O 1
ATOM 765 N N . GLN A 1 96 ? 11.357 -11.173 -16.401 1.00 88.00 96 GLN A N 1
ATOM 766 C CA . GLN A 1 96 ? 11.948 -11.977 -15.323 1.00 88.00 96 GLN A CA 1
ATOM 767 C C . GLN A 1 96 ? 12.281 -11.166 -14.060 1.00 88.00 96 GLN A C 1
ATOM 769 O O . GLN A 1 96 ? 12.333 -11.716 -12.964 1.00 88.00 96 GLN A O 1
ATOM 774 N N . LYS A 1 97 ? 12.481 -9.850 -14.193 1.00 87.25 97 LYS A N 1
ATOM 775 C CA . LYS A 1 97 ? 12.784 -8.948 -13.075 1.00 87.25 97 LYS A CA 1
ATOM 776 C C . LYS A 1 97 ? 11.527 -8.372 -12.430 1.00 87.25 97 LYS A C 1
ATOM 778 O O . LYS A 1 97 ? 11.604 -7.886 -11.307 1.00 87.25 97 LYS A O 1
ATOM 783 N N . ARG A 1 98 ? 10.363 -8.458 -13.085 1.00 89.12 98 ARG A N 1
ATOM 784 C CA . ARG A 1 98 ? 9.128 -7.806 -12.618 1.00 89.12 98 ARG A CA 1
ATOM 785 C C . ARG A 1 98 ? 8.643 -8.327 -11.269 1.00 89.12 98 ARG A C 1
ATOM 787 O O . ARG A 1 98 ? 8.311 -7.515 -10.415 1.00 89.12 98 ARG A O 1
ATOM 794 N N . ILE A 1 99 ? 8.630 -9.647 -11.063 1.00 88.62 99 ILE A N 1
ATOM 795 C CA . ILE A 1 99 ? 8.246 -10.247 -9.771 1.00 88.62 99 ILE A CA 1
ATOM 796 C C . ILE A 1 99 ? 9.251 -9.865 -8.668 1.00 88.62 99 ILE A C 1
ATOM 798 O O . ILE A 1 99 ? 8.810 -9.304 -7.665 1.00 88.62 99 ILE A O 1
ATOM 802 N N . PRO A 1 100 ? 10.578 -10.057 -8.844 1.00 89.38 100 PRO A N 1
ATOM 803 C CA . PRO A 1 100 ? 11.570 -9.568 -7.888 1.00 89.38 100 PRO A CA 1
ATOM 804 C C . PRO A 1 100 ? 11.415 -8.081 -7.545 1.00 89.38 100 PRO A C 1
ATOM 806 O O . PRO A 1 100 ? 11.367 -7.728 -6.371 1.00 89.38 100 PRO A O 1
ATOM 809 N N . MET A 1 101 ? 11.271 -7.209 -8.547 1.00 89.38 101 MET A N 1
ATOM 810 C CA . MET A 1 101 ? 11.091 -5.768 -8.340 1.00 89.38 101 MET A CA 1
ATOM 811 C C . MET A 1 101 ? 9.803 -5.451 -7.578 1.00 89.38 101 MET A C 1
ATOM 813 O O . MET A 1 101 ? 9.841 -4.676 -6.624 1.00 89.38 101 MET A O 1
ATOM 817 N N . ALA A 1 102 ? 8.678 -6.073 -7.947 1.00 89.62 102 ALA A N 1
ATOM 818 C CA . ALA A 1 102 ? 7.408 -5.906 -7.243 1.00 89.62 102 ALA A CA 1
ATOM 819 C C . ALA A 1 102 ? 7.529 -6.316 -5.772 1.00 89.62 102 ALA A C 1
ATOM 821 O O . ALA A 1 102 ? 7.106 -5.577 -4.883 1.00 89.62 102 ALA A O 1
ATOM 822 N N . CYS A 1 103 ? 8.171 -7.453 -5.508 1.00 90.69 103 CYS A N 1
ATOM 823 C CA . CYS A 1 103 ? 8.377 -7.947 -4.157 1.00 90.69 103 CYS A CA 1
ATOM 824 C C . CYS A 1 103 ? 9.320 -7.069 -3.335 1.00 90.69 103 CYS A C 1
ATOM 826 O O . CYS A 1 103 ? 9.029 -6.774 -2.176 1.00 90.69 103 CYS A O 1
ATOM 828 N N . CYS A 1 104 ? 10.405 -6.578 -3.929 1.00 91.00 104 CYS A N 1
ATOM 829 C CA . CYS A 1 104 ? 11.284 -5.615 -3.278 1.00 91.00 104 CYS A CA 1
ATOM 830 C C . CYS A 1 104 ? 10.544 -4.307 -2.948 1.00 91.00 104 CYS A C 1
ATOM 832 O O . CYS A 1 104 ? 10.661 -3.800 -1.831 1.00 91.00 104 CYS A O 1
ATOM 834 N N . GLY A 1 105 ? 9.755 -3.776 -3.891 1.00 90.56 105 GLY A N 1
ATOM 835 C CA . GLY A 1 105 ? 8.968 -2.556 -3.696 1.00 90.56 105 GLY A CA 1
ATOM 836 C C . GLY A 1 105 ? 7.926 -2.716 -2.588 1.00 90.56 105 GLY A C 1
ATOM 837 O O . GLY A 1 105 ? 7.833 -1.870 -1.699 1.00 90.56 105 GLY A O 1
ATOM 838 N N . TYR A 1 106 ? 7.214 -3.846 -2.581 1.00 89.50 106 TYR A N 1
ATOM 839 C CA . TYR A 1 106 ? 6.259 -4.207 -1.534 1.00 89.50 106 TYR A CA 1
ATOM 840 C C . TYR A 1 106 ? 6.913 -4.248 -0.149 1.00 89.50 106 TYR A C 1
ATOM 842 O O . TYR A 1 106 ? 6.422 -3.622 0.788 1.00 89.50 106 TYR A O 1
ATOM 850 N N . GLN A 1 107 ? 8.052 -4.929 -0.008 1.00 89.94 107 GLN A N 1
ATOM 851 C CA . GLN A 1 107 ? 8.738 -5.057 1.281 1.00 89.94 107 GLN A CA 1
ATOM 852 C C . GLN A 1 107 ? 9.271 -3.715 1.788 1.00 89.94 107 GLN A C 1
ATOM 854 O O . GLN A 1 107 ? 9.145 -3.404 2.977 1.00 89.94 107 GLN A O 1
ATOM 859 N N . ARG A 1 108 ? 9.819 -2.887 0.889 1.00 89.44 108 ARG A N 1
ATOM 860 C CA . ARG A 1 108 ? 10.279 -1.532 1.217 1.00 89.44 108 ARG A CA 1
ATOM 861 C C . ARG A 1 108 ? 9.123 -0.648 1.685 1.00 89.44 108 ARG A C 1
ATOM 863 O O . ARG A 1 108 ? 9.230 -0.031 2.746 1.00 89.44 108 ARG A O 1
ATOM 870 N N . TYR A 1 109 ? 8.001 -0.667 0.964 1.00 89.69 109 TYR A N 1
ATOM 871 C CA . TYR A 1 109 ? 6.776 0.031 1.357 1.00 89.69 109 TYR A CA 1
ATOM 872 C C . TYR A 1 109 ? 6.275 -0.430 2.729 1.00 89.69 109 TYR A C 1
ATOM 874 O O . TYR A 1 109 ? 6.087 0.397 3.621 1.00 89.69 109 TYR A O 1
ATOM 882 N N . MET A 1 110 ? 6.122 -1.742 2.933 1.00 89.56 110 MET A N 1
ATOM 883 C CA . MET A 1 110 ? 5.628 -2.288 4.197 1.00 89.56 110 MET A CA 1
ATOM 884 C C . MET A 1 110 ? 6.549 -1.930 5.365 1.00 89.56 110 MET A C 1
ATOM 886 O O . MET A 1 110 ? 6.069 -1.615 6.449 1.00 89.56 110 MET A O 1
ATOM 890 N N . THR A 1 111 ? 7.865 -1.933 5.155 1.00 90.81 111 THR A N 1
ATOM 891 C CA . THR A 1 111 ? 8.847 -1.532 6.174 1.00 90.81 111 THR A CA 1
ATOM 892 C C . THR A 1 111 ? 8.717 -0.049 6.520 1.00 90.81 111 THR A C 1
ATOM 894 O O . THR A 1 111 ? 8.637 0.303 7.697 1.00 90.81 111 THR A O 1
ATOM 897 N N . CYS A 1 112 ? 8.628 0.819 5.509 1.00 91.69 112 CYS A N 1
ATOM 898 C CA . CYS A 1 112 ? 8.418 2.255 5.690 1.00 91.69 112 CYS A CA 1
ATOM 899 C C . CYS A 1 112 ? 7.114 2.537 6.452 1.00 91.69 112 CYS A C 1
ATOM 901 O O . CYS A 1 112 ? 7.131 3.202 7.488 1.00 91.69 112 CYS A O 1
ATOM 903 N N . ALA A 1 113 ? 5.998 1.960 5.998 1.00 90.56 113 ALA A N 1
ATOM 904 C CA . ALA A 1 113 ? 4.688 2.156 6.605 1.00 90.56 113 ALA A CA 1
ATOM 905 C C . ALA A 1 113 ? 4.652 1.671 8.063 1.00 90.56 113 ALA A C 1
ATOM 907 O O . ALA A 1 113 ? 4.169 2.395 8.935 1.00 90.56 113 ALA A O 1
ATOM 908 N N . ARG A 1 114 ? 5.204 0.481 8.353 1.00 92.38 114 ARG A N 1
ATOM 909 C CA . ARG A 1 114 ? 5.288 -0.068 9.720 1.00 92.38 114 ARG A CA 1
ATOM 910 C C . ARG A 1 114 ? 6.067 0.860 10.641 1.00 92.38 114 ARG A C 1
ATOM 912 O O . ARG A 1 114 ? 5.534 1.246 11.674 1.00 92.38 114 ARG A O 1
ATOM 919 N N . ASN A 1 115 ? 7.268 1.274 10.242 1.00 93.12 115 ASN A N 1
ATOM 920 C CA . ASN A 1 115 ? 8.115 2.146 11.055 1.00 93.12 115 ASN A CA 1
ATOM 921 C C . ASN A 1 115 ? 7.452 3.502 11.326 1.00 93.12 115 ASN A C 1
ATOM 923 O O . ASN A 1 115 ? 7.519 4.014 12.443 1.00 93.12 115 ASN A O 1
ATOM 927 N N . THR A 1 116 ? 6.800 4.085 10.318 1.00 92.06 116 THR A N 1
ATOM 928 C CA . THR A 1 116 ? 6.082 5.358 10.456 1.00 92.06 116 THR A CA 1
ATOM 929 C C . THR A 1 116 ? 4.900 5.237 11.417 1.00 92.06 116 THR A C 1
ATOM 931 O O . THR A 1 116 ? 4.732 6.081 12.299 1.00 92.06 116 THR A O 1
ATOM 934 N N . VAL A 1 117 ? 4.097 4.176 11.290 1.00 92.06 117 VAL A N 1
ATOM 935 C CA . VAL A 1 117 ? 2.940 3.950 12.168 1.00 92.06 117 VAL A CA 1
ATOM 936 C C . VAL A 1 117 ? 3.364 3.570 13.574 1.00 92.06 117 VAL A C 1
ATOM 938 O O . VAL A 1 117 ? 2.773 4.073 14.521 1.00 92.06 117 VAL A O 1
ATOM 941 N N . GLU A 1 118 ? 4.393 2.746 13.746 1.00 94.50 118 GLU A N 1
ATOM 942 C CA . GLU A 1 118 ? 4.859 2.343 15.072 1.00 94.50 118 GLU A CA 1
ATOM 943 C C . GLU A 1 118 ? 5.319 3.551 15.883 1.00 94.50 118 GLU A C 1
ATOM 945 O O . GLU A 1 118 ? 4.890 3.732 17.022 1.00 94.50 118 GLU A O 1
ATOM 950 N N . LYS A 1 119 ? 6.118 4.427 15.261 1.00 93.44 119 LYS A N 1
ATOM 951 C CA . LYS A 1 119 ? 6.628 5.647 15.896 1.00 93.44 119 LYS A CA 1
ATOM 952 C C . LYS A 1 119 ? 5.519 6.601 16.337 1.00 93.44 119 LYS A C 1
ATOM 954 O O . LYS A 1 119 ? 5.695 7.296 17.331 1.00 93.44 119 LYS A O 1
ATOM 959 N N . LYS A 1 120 ? 4.403 6.662 15.603 1.00 92.88 120 LYS A N 1
ATOM 960 C CA . LYS A 1 120 ? 3.313 7.616 15.873 1.00 92.88 120 LYS A CA 1
ATOM 961 C C . LYS A 1 120 ? 2.162 7.030 16.690 1.00 92.88 120 LYS A C 1
ATOM 963 O O . LYS A 1 120 ? 1.633 7.704 17.565 1.00 92.88 120 LYS A O 1
ATOM 968 N N . CYS A 1 121 ? 1.757 5.806 16.382 1.00 92.38 121 CYS A N 1
ATOM 969 C CA . CYS A 1 121 ? 0.529 5.178 16.870 1.00 92.38 121 CYS A CA 1
ATOM 970 C C . CYS A 1 121 ? 0.777 3.909 17.700 1.00 92.38 121 CYS A C 1
ATOM 972 O O . CYS A 1 121 ? -0.172 3.335 18.236 1.00 92.38 121 CYS A O 1
ATOM 974 N N . GLY A 1 122 ? 2.032 3.466 17.813 1.00 94.31 122 GLY A N 1
ATOM 975 C CA . GLY A 1 122 ? 2.417 2.277 18.564 1.00 94.31 122 GLY A CA 1
ATOM 976 C C . GLY A 1 122 ? 2.140 0.960 17.837 1.00 94.31 122 GLY A C 1
ATOM 977 O O . GLY A 1 122 ? 1.459 0.891 16.811 1.00 94.31 122 GLY A O 1
ATOM 978 N N . LYS A 1 123 ? 2.672 -0.124 18.405 1.00 94.38 123 LYS A N 1
ATOM 979 C CA . LYS A 1 123 ? 2.681 -1.461 17.793 1.00 94.38 123 LYS A CA 1
ATOM 980 C C . LYS A 1 123 ? 1.289 -2.032 17.499 1.00 94.38 123 LYS A C 1
ATOM 982 O O . LYS A 1 123 ? 1.075 -2.584 16.429 1.00 94.38 123 LYS A O 1
ATOM 987 N N . ALA A 1 124 ? 0.312 -1.824 18.383 1.00 91.94 124 ALA A N 1
ATOM 988 C CA . ALA A 1 124 ? -1.052 -2.313 18.159 1.00 91.94 124 ALA A CA 1
ATOM 989 C C . ALA A 1 124 ? -1.698 -1.717 16.889 1.00 91.94 124 ALA A C 1
ATOM 991 O O . ALA A 1 124 ? -2.428 -2.404 16.178 1.00 91.94 124 ALA A O 1
ATOM 992 N N . ALA A 1 125 ? -1.394 -0.454 16.564 1.00 90.75 125 ALA A N 1
ATOM 993 C CA . ALA A 1 125 ? -1.861 0.168 15.328 1.00 90.75 125 ALA A CA 1
ATOM 994 C C . ALA A 1 125 ? -1.155 -0.408 14.090 1.00 90.75 125 ALA A C 1
ATOM 996 O O . ALA A 1 125 ? -1.766 -0.497 13.027 1.00 90.75 125 ALA A O 1
ATOM 997 N N . VAL A 1 126 ? 0.108 -0.828 14.226 1.00 91.94 126 VAL A N 1
ATOM 998 C CA . VAL A 1 126 ? 0.844 -1.527 13.165 1.00 91.94 126 VAL A CA 1
ATOM 999 C C . VAL A 1 126 ? 0.199 -2.874 12.863 1.00 91.94 126 VAL A C 1
ATOM 1001 O O . VAL A 1 126 ? -0.050 -3.167 11.696 1.00 91.94 126 VAL A O 1
ATOM 1004 N N . ASP A 1 127 ? -0.096 -3.671 13.890 1.00 90.94 127 ASP A N 1
ATOM 1005 C CA . ASP A 1 127 ? -0.723 -4.988 13.728 1.00 90.94 127 ASP A CA 1
ATOM 1006 C C . ASP A 1 127 ? -2.086 -4.857 13.038 1.00 90.94 127 ASP A C 1
ATOM 1008 O O . ASP A 1 127 ? -2.397 -5.580 12.087 1.00 90.94 127 ASP A O 1
ATOM 1012 N N . PHE A 1 128 ? -2.866 -3.854 13.448 1.00 87.69 128 PHE A N 1
ATOM 1013 C CA . PHE A 1 128 ? -4.145 -3.551 12.823 1.00 87.69 128 PHE A CA 1
ATOM 1014 C C . PHE A 1 128 ? -4.003 -3.059 11.370 1.00 87.69 128 PHE A C 1
ATOM 1016 O O . PHE A 1 128 ? -4.715 -3.537 10.488 1.00 87.69 128 PHE A O 1
ATOM 1023 N N . MET A 1 129 ? -3.053 -2.162 11.079 1.00 86.44 129 MET A N 1
ATOM 1024 C CA . MET A 1 129 ? -2.766 -1.717 9.708 1.00 86.44 129 MET A CA 1
ATOM 1025 C C . MET A 1 129 ? -2.370 -2.893 8.806 1.00 86.44 129 MET A C 1
ATOM 1027 O O . MET A 1 129 ? -2.817 -2.971 7.664 1.00 86.44 129 MET A O 1
ATOM 1031 N N . GLN A 1 130 ? -1.548 -3.821 9.301 1.00 87.00 130 GLN A N 1
ATOM 1032 C CA . GLN A 1 130 ? -1.158 -5.005 8.538 1.00 87.00 130 GLN A CA 1
ATOM 1033 C C . GLN A 1 130 ? -2.350 -5.916 8.252 1.00 87.00 130 GLN A C 1
ATOM 1035 O O . GLN A 1 130 ? -2.482 -6.389 7.125 1.00 87.00 130 GLN A O 1
ATOM 1040 N N . LEU A 1 131 ? -3.220 -6.143 9.240 1.00 83.81 131 LEU A N 1
ATOM 1041 C CA . LEU A 1 131 ? -4.455 -6.902 9.051 1.00 83.81 131 LEU A CA 1
ATOM 1042 C C . LEU A 1 131 ? -5.327 -6.268 7.959 1.00 83.81 131 LEU A C 1
ATOM 1044 O O . LEU A 1 131 ? -5.782 -6.970 7.056 1.00 83.81 131 LEU A O 1
ATOM 1048 N N . LEU A 1 132 ? -5.504 -4.943 8.003 1.00 80.88 132 LEU A N 1
ATOM 1049 C CA . LEU A 1 132 ? -6.250 -4.209 6.983 1.00 80.88 132 LEU A CA 1
ATOM 1050 C C . LEU A 1 132 ? -5.624 -4.353 5.595 1.00 80.88 132 LEU A C 1
ATOM 1052 O O . LEU A 1 132 ? -6.332 -4.703 4.660 1.00 80.88 132 LEU A O 1
ATOM 1056 N N . LEU A 1 133 ? -4.316 -4.120 5.449 1.00 80.31 133 LEU A N 1
ATOM 1057 C CA . LEU A 1 133 ? -3.631 -4.192 4.152 1.00 80.31 133 LEU A CA 1
ATOM 1058 C C . LEU A 1 133 ? -3.683 -5.601 3.549 1.00 80.31 133 LEU A C 1
ATOM 1060 O O . LEU A 1 133 ? -3.963 -5.750 2.362 1.00 80.31 133 LEU A O 1
ATOM 1064 N N . ARG A 1 134 ? -3.458 -6.633 4.370 1.00 79.75 134 ARG A N 1
ATOM 1065 C CA . ARG A 1 134 ? -3.505 -8.041 3.946 1.00 79.75 134 ARG A CA 1
ATOM 1066 C C . ARG A 1 134 ? -4.877 -8.452 3.460 1.00 79.75 134 ARG A C 1
ATOM 1068 O O . ARG A 1 134 ? -4.992 -9.159 2.465 1.00 79.75 134 ARG A O 1
ATOM 1075 N N . ASN A 1 135 ? -5.913 -8.020 4.164 1.00 75.75 135 ASN A N 1
ATOM 1076 C CA . ASN A 1 135 ? -7.254 -8.353 3.738 1.00 75.75 135 ASN A CA 1
ATOM 1077 C C . ASN A 1 135 ? -7.685 -7.467 2.561 1.00 75.75 135 ASN A C 1
ATOM 1079 O O . ASN A 1 135 ? -8.336 -7.967 1.664 1.00 75.75 135 ASN A O 1
ATOM 1083 N N . ALA A 1 136 ? -7.273 -6.199 2.485 1.00 72.94 136 ALA A N 1
ATOM 1084 C CA . ALA A 1 136 ? -7.655 -5.309 1.390 1.00 72.94 136 ALA A CA 1
ATOM 1085 C C . ALA A 1 136 ? -7.031 -5.703 0.040 1.00 72.94 136 ALA A C 1
ATOM 1087 O O . ALA A 1 136 ? -7.720 -5.645 -0.977 1.00 72.94 136 ALA A O 1
ATOM 1088 N N . VAL A 1 137 ? -5.754 -6.102 0.022 1.00 74.81 137 VAL A N 1
ATOM 1089 C CA . VAL A 1 137 ? -4.959 -6.303 -1.211 1.00 74.81 137 VAL A CA 1
ATOM 1090 C C . VAL A 1 137 ? -4.719 -7.787 -1.539 1.00 74.81 137 VAL A C 1
ATOM 1092 O O . VAL A 1 137 ? -4.118 -8.089 -2.566 1.00 74.81 137 VAL A O 1
ATOM 1095 N N . SER A 1 138 ? -5.218 -8.713 -0.712 1.00 80.44 138 SER A N 1
ATOM 1096 C CA . SER A 1 138 ? -4.858 -10.141 -0.663 1.00 80.44 138 SER A CA 1
ATOM 1097 C C . SER A 1 138 ? -3.627 -10.445 0.194 1.00 80.44 138 SER A C 1
ATOM 1099 O O . SER A 1 138 ? -2.720 -9.633 0.375 1.00 80.44 138 SER A O 1
ATOM 1101 N N . ARG A 1 139 ? -3.564 -11.695 0.661 1.00 78.12 139 ARG A N 1
ATOM 1102 C CA . ARG A 1 139 ? -2.372 -12.300 1.271 1.00 78.12 139 ARG A CA 1
ATOM 1103 C C . ARG A 1 139 ? -1.341 -12.753 0.237 1.00 78.12 139 ARG A C 1
ATOM 1105 O O . ARG A 1 139 ? -0.250 -13.173 0.617 1.00 78.12 139 ARG A O 1
ATOM 1112 N N . LEU A 1 140 ? -1.671 -12.692 -1.054 1.00 81.88 140 LEU A N 1
ATOM 1113 C CA . LEU A 1 140 ? -0.790 -13.141 -2.129 1.00 81.88 140 LEU A CA 1
ATOM 1114 C C . LEU A 1 140 ? 0.600 -12.475 -2.099 1.00 81.88 140 LEU A C 1
ATOM 1116 O O . LEU A 1 140 ? 1.576 -13.213 -2.231 1.00 81.88 140 LEU A O 1
ATOM 1120 N N . PRO A 1 141 ? 0.748 -11.151 -1.869 1.00 85.38 141 PRO A N 1
ATOM 1121 C CA . PRO A 1 141 ? 2.068 -10.532 -1.763 1.00 85.38 141 PRO A CA 1
ATOM 1122 C C . PRO A 1 141 ? 2.920 -11.126 -0.638 1.00 85.38 141 PRO A C 1
ATOM 1124 O O . PRO A 1 141 ? 4.095 -11.396 -0.858 1.00 85.38 141 PRO A O 1
ATOM 1127 N N . ASP A 1 142 ? 2.343 -11.409 0.537 1.00 82.69 142 ASP A N 1
ATOM 1128 C CA . ASP A 1 142 ? 3.089 -12.052 1.629 1.00 82.69 142 ASP A CA 1
ATOM 1129 C C . ASP A 1 142 ? 3.583 -13.452 1.238 1.00 82.69 142 ASP A C 1
ATOM 1131 O O . ASP A 1 142 ? 4.664 -13.858 1.649 1.00 82.69 142 ASP A O 1
ATOM 1135 N N . ILE A 1 143 ? 2.794 -14.191 0.452 1.00 84.50 143 ILE A N 1
ATOM 1136 C CA . ILE A 1 143 ? 3.126 -15.554 0.021 1.00 84.50 143 ILE A CA 1
ATOM 1137 C C . ILE A 1 143 ? 4.213 -15.518 -1.059 1.00 84.50 143 ILE A C 1
ATOM 1139 O O . ILE A 1 143 ? 5.270 -16.124 -0.892 1.00 84.50 143 ILE A O 1
ATOM 1143 N N . VAL A 1 144 ? 3.974 -14.786 -2.151 1.00 87.50 144 VAL A N 1
ATOM 1144 C CA . VAL A 1 144 ? 4.856 -14.747 -3.332 1.00 87.50 144 VAL A CA 1
ATOM 1145 C C . VAL A 1 144 ? 6.182 -14.064 -3.026 1.00 87.50 144 VAL A C 1
ATOM 1147 O O . VAL A 1 144 ? 7.216 -14.459 -3.557 1.00 87.50 144 VAL A O 1
ATOM 1150 N N . CYS A 1 145 ? 6.173 -13.061 -2.149 1.00 88.69 145 CYS A N 1
ATOM 1151 C CA . CYS A 1 145 ? 7.365 -12.289 -1.825 1.00 88.69 145 CYS A CA 1
ATOM 1152 C C . CYS A 1 145 ? 8.157 -12.850 -0.640 1.00 88.69 145 CYS A C 1
ATOM 1154 O O . CYS A 1 145 ? 9.049 -12.170 -0.125 1.00 88.69 145 CYS A O 1
ATOM 1156 N N . THR A 1 146 ? 7.873 -14.088 -0.223 1.00 84.56 146 THR A N 1
ATOM 1157 C CA . THR A 1 146 ? 8.698 -14.810 0.750 1.00 84.56 146 THR A CA 1
ATOM 1158 C C . THR A 1 146 ? 10.133 -14.915 0.220 1.00 84.56 146 THR A C 1
ATOM 1160 O O . THR A 1 146 ? 10.355 -15.399 -0.885 1.00 84.56 146 THR A O 1
ATOM 1163 N N . GLY A 1 147 ? 11.118 -14.442 0.990 1.00 77.69 147 GLY A N 1
ATOM 1164 C CA . GLY A 1 147 ? 12.536 -14.425 0.585 1.00 77.69 147 GLY A CA 1
ATOM 1165 C C . GLY A 1 147 ? 13.012 -13.121 -0.073 1.00 77.69 147 GLY A C 1
ATOM 1166 O O . GLY A 1 147 ? 14.213 -12.926 -0.268 1.00 77.69 147 GLY A O 1
ATOM 1167 N N . TYR A 1 148 ? 12.103 -12.183 -0.344 1.00 76.44 148 TYR A N 1
ATOM 1168 C CA . TYR A 1 148 ? 12.443 -10.797 -0.662 1.00 76.44 148 TYR A CA 1
ATOM 1169 C C . TYR A 1 148 ? 12.273 -9.966 0.616 1.00 76.44 148 TYR A C 1
ATOM 1171 O O . TYR A 1 148 ? 11.250 -10.062 1.288 1.00 76.44 148 TYR A O 1
ATOM 1179 N N . GLY A 1 149 ? 13.283 -9.187 1.001 1.00 66.31 149 GLY A N 1
ATOM 1180 C CA . GLY A 1 149 ? 13.299 -8.443 2.264 1.00 66.31 149 GLY A CA 1
ATOM 1181 C C . GLY A 1 149 ? 14.394 -7.380 2.281 1.00 66.31 149 GLY A C 1
ATOM 1182 O O . GLY A 1 149 ? 15.187 -7.299 1.346 1.00 66.31 149 GLY A O 1
ATOM 1183 N N . SER A 1 150 ? 14.446 -6.569 3.341 1.00 60.09 150 SER A N 1
ATOM 1184 C CA . SER A 1 150 ? 15.378 -5.434 3.467 1.00 60.09 150 SER A CA 1
ATOM 1185 C C . SER A 1 150 ? 16.860 -5.817 3.422 1.00 60.09 150 SER A C 1
ATOM 1187 O O . SER A 1 150 ? 17.686 -4.970 3.112 1.00 60.09 150 SER A O 1
ATOM 1189 N N . GLU A 1 151 ? 17.199 -7.072 3.716 1.00 62.56 151 GLU A N 1
ATOM 1190 C CA . GLU A 1 151 ? 18.576 -7.588 3.668 1.00 62.56 151 GLU A CA 1
ATOM 1191 C C . GLU A 1 151 ? 18.946 -8.203 2.307 1.00 62.56 151 GLU A C 1
ATOM 1193 O O . GLU A 1 151 ? 20.108 -8.537 2.048 1.00 62.56 151 GLU A O 1
ATOM 1198 N N . ASN A 1 152 ? 17.968 -8.355 1.408 1.00 72.38 152 ASN A N 1
ATOM 1199 C CA . ASN A 1 152 ? 18.211 -8.903 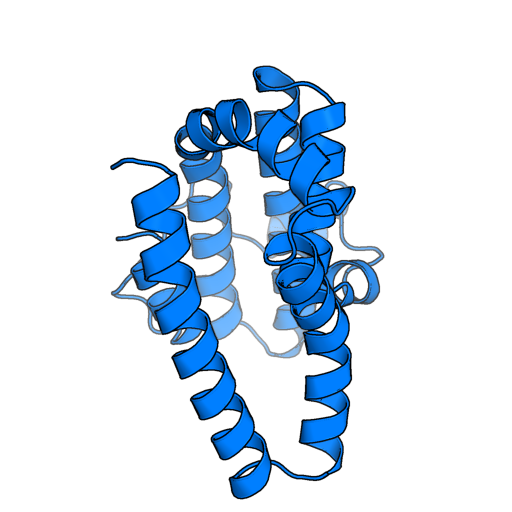0.086 1.00 72.38 152 ASN A CA 1
ATOM 1200 C C . ASN A 1 152 ? 18.895 -7.840 -0.784 1.00 72.38 152 ASN A C 1
ATOM 1202 O O . ASN A 1 152 ? 18.265 -6.894 -1.260 1.00 72.38 152 ASN A O 1
ATOM 1206 N N . HIS A 1 153 ? 20.197 -8.016 -1.009 1.00 72.06 153 HIS A N 1
ATOM 1207 C CA . HIS A 1 153 ? 21.025 -7.068 -1.754 1.00 72.06 153 HIS A CA 1
ATOM 1208 C C . HIS A 1 153 ? 20.563 -6.865 -3.204 1.00 72.06 153 HIS A C 1
ATOM 1210 O O . HIS A 1 153 ? 20.819 -5.808 -3.783 1.00 72.06 153 HIS A O 1
ATOM 1216 N N . GLU A 1 154 ? 19.838 -7.827 -3.784 1.00 78.00 154 GLU A N 1
ATOM 1217 C CA . GLU A 1 154 ? 19.233 -7.662 -5.107 1.00 78.00 154 GLU A CA 1
ATOM 1218 C C . GLU A 1 154 ? 18.169 -6.555 -5.105 1.00 78.00 154 GLU A C 1
ATOM 1220 O O . GLU A 1 154 ? 18.071 -5.798 -6.070 1.00 78.00 154 GLU A O 1
ATOM 1225 N N . CYS A 1 155 ? 17.449 -6.346 -3.997 1.00 81.31 155 CYS A N 1
ATOM 1226 C CA . CYS A 1 155 ? 16.453 -5.279 -3.898 1.00 81.31 155 CYS A CA 1
ATOM 1227 C C . CYS A 1 155 ? 17.053 -3.870 -3.994 1.00 81.31 155 CYS A C 1
ATOM 1229 O O . CYS A 1 155 ? 16.390 -2.965 -4.497 1.00 81.31 155 CYS A O 1
ATOM 1231 N N . HIS A 1 156 ? 18.308 -3.679 -3.576 1.00 75.81 156 HIS A N 1
ATOM 1232 C CA . HIS A 1 156 ? 18.993 -2.388 -3.706 1.00 75.81 156 HIS A CA 1
ATOM 1233 C C . HIS A 1 156 ? 19.377 -2.054 -5.149 1.00 75.81 156 HIS A C 1
ATOM 1235 O O . HIS A 1 156 ? 19.448 -0.880 -5.497 1.00 75.81 156 HIS A O 1
ATOM 1241 N N . LYS A 1 157 ? 19.621 -3.068 -5.988 1.00 83.00 157 LYS A N 1
ATOM 1242 C CA . LYS A 1 157 ? 19.957 -2.881 -7.409 1.00 83.00 157 LYS A CA 1
ATOM 1243 C C . LYS A 1 157 ? 18.716 -2.765 -8.288 1.00 83.00 157 LYS A C 1
ATOM 1245 O O . LYS A 1 157 ? 18.763 -2.140 -9.341 1.00 83.00 157 LYS A O 1
ATOM 1250 N N . LEU A 1 158 ? 17.636 -3.424 -7.876 1.00 86.25 158 LEU A N 1
ATOM 1251 C CA . LEU A 1 158 ? 16.407 -3.536 -8.650 1.00 86.25 158 LEU A CA 1
ATOM 1252 C C . LEU A 1 158 ? 15.489 -2.323 -8.511 1.00 86.25 158 LEU A C 1
ATOM 1254 O O . LEU A 1 158 ? 14.679 -2.090 -9.398 1.00 86.25 158 LEU A O 1
ATOM 1258 N N . LEU A 1 159 ? 15.571 -1.564 -7.420 1.00 87.94 159 LEU A N 1
ATOM 1259 C CA . LEU A 1 159 ? 14.682 -0.429 -7.190 1.00 87.94 159 LEU A CA 1
ATOM 1260 C C . LEU A 1 159 ? 15.394 0.912 -7.386 1.00 87.94 159 LEU A C 1
ATOM 1262 O O . LEU A 1 159 ? 16.586 1.019 -7.092 1.00 87.94 159 LEU A O 1
ATOM 1266 N N . PRO A 1 160 ? 14.657 1.970 -7.773 1.00 89.38 160 PRO A N 1
ATOM 1267 C CA . PRO A 1 160 ? 15.152 3.334 -7.657 1.00 89.38 160 PRO A CA 1
ATOM 1268 C C . PRO A 1 160 ? 15.609 3.648 -6.226 1.00 89.38 160 PRO A C 1
ATOM 1270 O O . PRO A 1 160 ? 15.032 3.105 -5.274 1.00 89.38 160 PRO A O 1
ATOM 1273 N N . PRO A 1 161 ? 16.582 4.553 -6.039 1.00 88.50 161 PRO A N 1
ATOM 1274 C CA . PRO A 1 161 ? 16.977 5.019 -4.715 1.00 88.50 161 PRO A CA 1
ATOM 1275 C C . PRO A 1 161 ? 15.780 5.556 -3.908 1.00 88.50 161 PRO A C 1
ATOM 1277 O O . PRO A 1 161 ? 14.880 6.167 -4.498 1.00 88.50 161 PRO A O 1
ATOM 1280 N N . PRO A 1 162 ? 15.756 5.377 -2.573 1.00 86.00 162 PRO A N 1
ATOM 1281 C CA . PRO A 1 162 ? 14.722 5.967 -1.727 1.00 86.00 162 PRO A CA 1
ATOM 1282 C C . PRO A 1 162 ? 14.580 7.478 -1.949 1.00 86.00 162 PRO A C 1
ATOM 1284 O O . PRO A 1 162 ? 15.579 8.190 -2.048 1.00 86.00 162 PRO A O 1
ATOM 1287 N N . GLY A 1 163 ? 13.338 7.963 -2.024 1.00 86.12 163 GLY A N 1
ATOM 1288 C CA . GLY A 1 163 ? 13.028 9.382 -2.262 1.00 86.12 163 GLY A CA 1
ATOM 1289 C C . GLY A 1 163 ? 13.018 9.809 -3.736 1.00 86.12 163 GLY A C 1
ATOM 1290 O O . GLY A 1 163 ? 12.797 10.986 -4.025 1.00 86.12 163 GLY A O 1
ATOM 1291 N N . THR A 1 164 ? 13.220 8.872 -4.671 1.00 91.12 164 THR A N 1
ATOM 1292 C CA . THR A 1 164 ? 12.994 9.122 -6.103 1.00 91.12 164 THR A CA 1
ATOM 1293 C C . THR A 1 164 ? 11.559 9.598 -6.332 1.00 91.12 164 THR A C 1
ATOM 1295 O O . THR A 1 164 ? 10.611 8.976 -5.853 1.00 91.12 164 THR A O 1
ATOM 1298 N N . GLN A 1 165 ? 11.397 10.694 -7.074 1.00 90.50 165 GLN A N 1
ATOM 1299 C CA . GLN A 1 165 ? 10.078 11.230 -7.404 1.00 90.50 165 GLN A CA 1
ATOM 1300 C C . GLN A 1 165 ? 9.461 10.455 -8.580 1.00 90.50 165 GLN A C 1
ATOM 1302 O O . GLN A 1 165 ? 10.136 10.293 -9.601 1.00 90.50 165 GLN A O 1
ATOM 1307 N N . PRO A 1 166 ? 8.205 9.990 -8.466 1.00 90.31 166 PRO A N 1
ATOM 1308 C CA . PRO A 1 166 ? 7.503 9.338 -9.561 1.00 90.31 166 PRO A CA 1
ATOM 1309 C C . PRO A 1 166 ? 7.122 10.342 -10.655 1.00 90.31 166 PRO A C 1
ATOM 1311 O O . PRO A 1 166 ? 6.923 11.531 -10.405 1.00 90.31 166 PRO A O 1
ATOM 1314 N N . GLN A 1 167 ? 6.969 9.843 -11.877 1.00 89.69 167 GLN A N 1
ATOM 1315 C CA . GLN A 1 167 ? 6.422 10.587 -13.014 1.00 89.69 167 GLN A CA 1
ATOM 1316 C C . GLN A 1 167 ? 4.909 10.817 -12.874 1.00 89.69 167 GLN A C 1
ATOM 1318 O O . GLN A 1 167 ? 4.362 11.748 -13.472 1.00 89.69 167 GLN A O 1
ATOM 1323 N N . GLY A 1 168 ? 4.229 9.972 -12.096 1.00 86.12 168 GLY A N 1
ATOM 1324 C CA . GLY A 1 168 ? 2.820 10.116 -11.754 1.00 86.12 168 GLY A CA 1
ATOM 1325 C C . GLY A 1 168 ? 1.909 9.941 -12.962 1.00 86.12 168 GLY A C 1
ATOM 1326 O O . GLY A 1 168 ? 2.039 8.986 -13.731 1.00 86.12 168 GLY A O 1
ATOM 1327 N N . SER A 1 169 ? 0.993 10.888 -13.159 1.00 86.00 169 SER A N 1
ATOM 1328 C CA . SER A 1 169 ? 0.070 10.915 -14.304 1.00 86.00 169 SER A CA 1
ATOM 1329 C C . SER A 1 169 ? 0.761 10.888 -15.678 1.00 86.00 169 SER A C 1
ATOM 1331 O O . SER A 1 169 ? 0.139 10.485 -16.663 1.00 86.00 169 SER A O 1
ATOM 1333 N N . LYS A 1 170 ? 2.048 11.256 -15.751 1.00 87.94 170 LYS A N 1
ATOM 1334 C CA . LYS A 1 170 ? 2.862 11.223 -16.978 1.00 87.94 170 LYS A CA 1
ATOM 1335 C C . LYS A 1 170 ? 3.535 9.874 -17.241 1.00 87.94 170 LYS A C 1
ATOM 1337 O O . LYS A 1 170 ? 4.190 9.732 -18.265 1.00 87.94 170 LYS A O 1
ATOM 1342 N N . SER A 1 171 ? 3.395 8.901 -16.340 1.00 86.12 171 SER A N 1
ATOM 1343 C CA . SER A 1 171 ? 4.011 7.586 -16.500 1.00 86.12 171 SER A CA 1
ATOM 1344 C C . SER A 1 171 ? 3.432 6.820 -17.694 1.00 86.12 171 SER A C 1
ATOM 1346 O O . SER A 1 171 ? 2.214 6.767 -17.895 1.00 86.12 171 SER A O 1
ATOM 1348 N N . ASP A 1 172 ? 4.296 6.115 -18.425 1.00 84.12 172 ASP A N 1
ATOM 1349 C CA . ASP A 1 172 ? 3.883 5.161 -19.461 1.00 84.12 172 ASP A CA 1
ATOM 1350 C C . ASP A 1 172 ? 3.136 3.945 -18.875 1.00 84.12 172 ASP A C 1
ATOM 1352 O O . ASP A 1 172 ? 2.335 3.300 -19.559 1.00 84.12 172 ASP A O 1
ATOM 1356 N N . SER A 1 173 ? 3.321 3.663 -17.581 1.00 81.56 173 SER A N 1
ATOM 1357 C CA . SER A 1 173 ? 2.664 2.570 -16.863 1.00 81.56 173 SER A CA 1
ATOM 1358 C C . SER A 1 173 ? 1.198 2.876 -16.565 1.00 81.56 173 SER A C 1
ATOM 1360 O O . SER A 1 173 ? 0.887 3.746 -15.751 1.00 81.56 173 SER A O 1
ATOM 1362 N N . THR A 1 174 ? 0.273 2.096 -17.133 1.00 83.75 174 THR A N 1
ATOM 1363 C CA . THR A 1 174 ? -1.161 2.192 -16.798 1.00 83.75 174 THR A CA 1
ATOM 1364 C C . THR A 1 174 ? -1.417 2.004 -15.302 1.00 83.75 174 THR A C 1
ATOM 1366 O O . THR A 1 174 ? -2.237 2.719 -14.730 1.00 83.75 174 THR A O 1
ATOM 1369 N N . LEU A 1 175 ? -0.691 1.083 -14.657 1.00 78.00 175 LEU A N 1
ATOM 1370 C CA . LEU A 1 175 ? -0.816 0.847 -13.220 1.00 78.00 175 LEU A CA 1
ATOM 1371 C C . LEU A 1 175 ? -0.321 2.054 -12.411 1.00 78.00 175 LEU A C 1
ATOM 1373 O O . LEU A 1 175 ? -1.001 2.456 -11.471 1.00 78.00 175 LEU A O 1
ATOM 1377 N N . SER A 1 176 ? 0.804 2.670 -12.803 1.00 81.06 176 SER A N 1
ATOM 1378 C CA . SER A 1 176 ? 1.281 3.890 -12.132 1.00 81.06 176 SER A CA 1
ATOM 1379 C C . SER A 1 176 ? 0.295 5.045 -12.294 1.00 81.06 176 SER A C 1
ATOM 1381 O O . SER A 1 176 ? -0.008 5.716 -11.315 1.00 81.06 176 SER A O 1
ATOM 1383 N N . ARG A 1 177 ? -0.283 5.246 -13.489 1.00 86.06 177 ARG A N 1
ATOM 1384 C CA . ARG A 1 177 ? -1.290 6.301 -13.706 1.00 86.06 177 ARG A CA 1
ATOM 1385 C C . ARG A 1 177 ? -2.547 6.100 -12.857 1.00 86.06 177 ARG A C 1
ATOM 1387 O O . ARG A 1 177 ? -3.073 7.069 -12.317 1.00 86.06 177 ARG A O 1
ATOM 1394 N N . LEU A 1 178 ? -3.018 4.858 -12.709 1.00 82.50 178 LEU A N 1
ATOM 1395 C CA . LEU A 1 178 ? -4.136 4.541 -11.812 1.00 82.50 178 LEU A CA 1
ATOM 1396 C C . LEU A 1 178 ? -3.778 4.850 -10.352 1.00 82.50 178 LEU A C 1
ATOM 1398 O O . LEU A 1 178 ? -4.578 5.432 -9.622 1.00 82.50 178 LEU A O 1
ATOM 1402 N N . PHE A 1 179 ? -2.563 4.490 -9.938 1.00 80.69 179 PHE A N 1
ATOM 1403 C CA . PHE A 1 179 ? -2.071 4.769 -8.594 1.00 80.69 179 PHE A CA 1
ATOM 1404 C C . PHE A 1 179 ? -1.910 6.275 -8.337 1.00 80.69 179 PHE A C 1
ATOM 1406 O O . PHE A 1 179 ? -2.276 6.754 -7.269 1.00 80.69 179 PHE A O 1
ATOM 1413 N N . ALA A 1 180 ? -1.454 7.035 -9.335 1.00 83.38 180 ALA A N 1
ATOM 1414 C CA . ALA A 1 180 ? -1.331 8.490 -9.287 1.00 83.38 180 ALA A CA 1
ATOM 1415 C C . ALA A 1 180 ? -2.690 9.166 -9.046 1.00 83.38 180 ALA A C 1
ATOM 1417 O O . ALA A 1 180 ? -2.838 9.986 -8.141 1.00 83.38 180 ALA A O 1
ATOM 1418 N N . ALA A 1 181 ?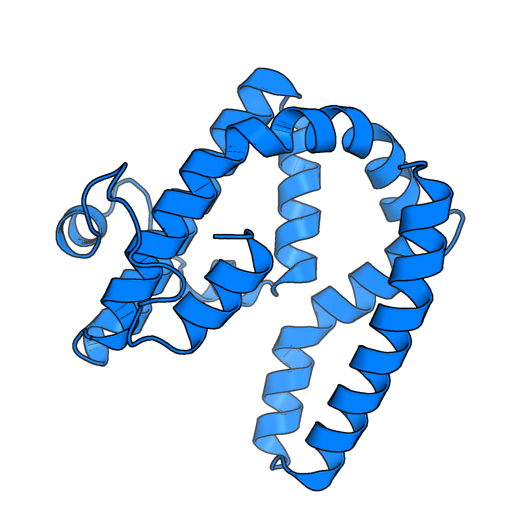 -3.726 8.720 -9.769 1.00 82.88 181 ALA A N 1
ATOM 1419 C CA . ALA A 1 181 ? -5.094 9.192 -9.571 1.00 82.88 181 ALA A CA 1
ATOM 1420 C C . ALA A 1 181 ? -5.613 8.925 -8.146 1.00 82.88 181 ALA A C 1
ATOM 1422 O O . ALA A 1 181 ? -6.283 9.782 -7.573 1.00 82.88 181 ALA A O 1
ATOM 1423 N N . TYR A 1 182 ? -5.278 7.772 -7.554 1.00 73.50 182 TYR A N 1
ATOM 1424 C CA . TYR A 1 182 ? -5.625 7.463 -6.162 1.00 73.50 182 TYR A CA 1
ATOM 1425 C C . TYR A 1 182 ? -4.882 8.358 -5.156 1.00 73.50 182 TYR A C 1
ATOM 1427 O O . TYR A 1 182 ? -5.467 8.800 -4.169 1.00 73.50 182 TYR A O 1
ATOM 1435 N N . LEU A 1 183 ? -3.604 8.653 -5.409 1.00 73.88 183 LEU A N 1
ATOM 1436 C CA . LEU A 1 183 ? -2.778 9.511 -4.551 1.00 73.88 183 LEU A CA 1
ATOM 1437 C C . LEU A 1 183 ? -3.029 11.015 -4.749 1.00 73.88 183 LEU A C 1
ATOM 1439 O O . LEU A 1 183 ? -2.570 11.819 -3.934 1.00 73.88 183 LEU A O 1
ATOM 1443 N N . GLY A 1 184 ? -3.750 11.398 -5.803 1.00 74.12 184 GLY A N 1
ATOM 1444 C CA . GLY A 1 184 ? -4.025 12.790 -6.149 1.00 74.12 184 GLY A CA 1
ATOM 1445 C C . GLY A 1 184 ? -2.798 13.540 -6.675 1.00 74.12 184 GLY A C 1
ATOM 1446 O O . GLY A 1 184 ? -2.633 14.716 -6.342 1.00 74.12 184 GLY A O 1
ATOM 1447 N N . ASN A 1 185 ? -1.930 12.868 -7.445 1.00 59.81 185 ASN A N 1
ATOM 1448 C CA . ASN A 1 185 ? -0.725 13.446 -8.061 1.00 59.81 185 ASN A CA 1
ATOM 1449 C C . ASN A 1 185 ? -0.593 13.164 -9.569 1.00 59.81 185 ASN A C 1
ATOM 1451 O O . ASN A 1 185 ? -1.278 12.260 -10.097 1.00 59.81 185 ASN A O 1
#

Foldseek 3Di:
DDPVVVVVVVVVVVVVVVVVVVVCCVVPPDPVRVVVVCQQQVLQVVLCVQCNDPPHPLVVLCVVLVVQVVVLVVVLLLLLQQLLQLVLLLVVDDPVCNLVSNLLSVQSSLVSSLVSCCVRPNDSSNVSVVSCCCSNRHVVSVVSSVVHHPPPVVSVVSGDPRPDGHPECNGPDPVSVVSSVVSVD

Sequence (185 aa):
MNFETFYLINHRYINEAEQCFKNFTVRCMTPLQRELLGFVSEGSEKLLNEYCTPGTDLRANYLKHAPCLNDAHSLQKDCLTDLQAAMETISSSDFQKRIPMACCGYQRYMTCARNTVEKKCGKAAVDFMQLLLRNAVSRLPDIVCTGYGSENHECHKLLPPPGTQPQGSKSDSTLSRLFAAYLGN

Secondary structure (DSSP, 8-state):
--HHHHHHHHHHHHHHHHHHHHHHHHHH--HHHHHHHHHHHHHHHHHHHHHHSTT-HHHHHHHHHHHHHHHHGGGGHHHHHHHHHHHHHHHHS-HHHHHHHHHHHHHHHHHHHHHHHHHHH-HHHHHHHHHHHHHHH-SHHHHHTTT-STT-HHHHHHSPPTTPPP-GGG-S-HHHHHHHHHHT-

Organism: Trichonephila clavata (NCBI:txid2740835)

Radius of gyration: 17.59 Å; chains: 1; bounding box: 44×36×38 Å

pLDDT: mean 82.2, std 12.7, range [24.81, 96.19]